Protein AF-A0A8K1DA46-F1 (afdb_monomer_lite)

Sequence (188 aa):
MVPALLLLLTAAGGAAREWVATPETKRRAPFRGRLVFCGHGTLERDGVSLLLSDDGGRLWRRGGVLPAIPFGAPRRPHDFTPDECQPYELPDGSIAVSIRNQAQYRCRCRLVARSWDGGETLPPAAVTVDPALPDPAVAAGALVTHGLVLFSNPAHESLRELRGHPGDIGDTQGTLGTLGTPRGHWGH

Foldseek 3Di:
DDDQDQDFDDDPDDDRDRDPAGFEQQCDPDLHRKTWGKAFDPQQWTWIWIWIDSPNPPDIDTAAIDTWPPGRHHDAQQTAGWHAWHWEAAPVRKIKIWTFRQNQNVHQFTKIFIDPHNRRYGDPVRIDTDPQGGHLRDHKDWYDDPRFIQIDAASDSNDRHHDDDPPPPPPSRDRPDPPDDPPDDPDD

Radius of gyration: 17.11 Å; chains: 1; bounding box: 39×45×45 Å

InterPro domains:
  IPR011040 Sialidase [PF13088] (32-158)
  IPR026856 Sialidase family [PTHR10628] (32-161)
  IPR036278 Sialidase superfamily [SSF50939] (31-160)

Organism: NCBI:txid364589

pLDDT: mean 78.39, std 26.04, range [25.53, 98.5]

Secondary structure (DSSP, 8-state):
-----------SSS-------PPEE--SSSSTT-EEEEEE--TTS-EEEEEEESSSSSS-EEEEEEE-BSTTS---TTSB-EEEEEEEE-TTSPEEEEEEETT-SSSSEEEEEEESSSSS---GGGEEEEEEEE-SS---EEEEETTEEEEES-SSSSSSS----TT---------------------

Structure (mmCIF, N/CA/C/O backbone):
data_AF-A0A8K1DA46-F1
#
_entry.id   AF-A0A8K1DA46-F1
#
loop_
_atom_site.group_PDB
_atom_site.id
_atom_site.type_symbol
_atom_site.label_atom_id
_atom_site.label_alt_id
_atom_site.label_comp_id
_atom_site.label_asym_id
_atom_site.label_entity_id
_atom_site.label_seq_id
_atom_site.pdbx_PDB_ins_code
_atom_site.Cartn_x
_atom_site.Cartn_y
_atom_site.Cartn_z
_atom_site.occupancy
_atom_site.B_iso_or_equiv
_atom_site.auth_seq_id
_atom_site.auth_comp_id
_atom_site.auth_asym_id
_atom_site.auth_atom_id
_atom_site.pdbx_PDB_model_num
ATOM 1 N N . MET A 1 1 ? -14.271 17.007 15.417 1.00 27.81 1 MET A N 1
ATOM 2 C CA . MET A 1 1 ? -12.899 17.482 15.146 1.00 27.81 1 MET A CA 1
ATOM 3 C C . MET A 1 1 ? -11.943 16.402 15.616 1.00 27.81 1 MET A C 1
ATOM 5 O O . MET A 1 1 ? -11.894 16.149 16.809 1.00 27.81 1 MET A O 1
ATOM 9 N N . VAL A 1 2 ? -11.298 15.682 14.697 1.00 25.53 2 VAL A N 1
ATOM 10 C CA . VAL A 1 2 ? -10.264 14.693 15.045 1.00 25.53 2 VAL A CA 1
ATOM 11 C C . VAL A 1 2 ? -8.927 15.426 14.940 1.00 25.53 2 VAL A C 1
ATOM 13 O O . VAL A 1 2 ? -8.676 15.995 13.877 1.00 25.53 2 VAL A O 1
ATOM 16 N N . PRO A 1 3 ? -8.102 15.495 15.997 1.00 29.20 3 PRO A N 1
ATOM 17 C CA . PRO A 1 3 ? -6.798 16.123 15.886 1.00 29.20 3 PRO A CA 1
ATOM 18 C C . PRO A 1 3 ? -5.908 15.214 15.032 1.00 29.20 3 PRO A C 1
ATOM 20 O O . PRO A 1 3 ? -5.777 14.022 15.312 1.00 29.20 3 PRO A O 1
ATOM 23 N N . ALA A 1 4 ? -5.332 15.763 13.964 1.00 28.92 4 ALA A N 1
ATOM 24 C CA . ALA A 1 4 ? -4.268 15.103 13.225 1.00 28.92 4 ALA A CA 1
ATOM 25 C C . ALA A 1 4 ? -3.056 14.992 14.161 1.00 28.92 4 ALA A C 1
ATOM 27 O O . ALA A 1 4 ? -2.447 15.998 14.522 1.00 28.92 4 ALA A O 1
ATOM 28 N N . LEU A 1 5 ? -2.752 13.779 14.619 1.00 32.50 5 LEU A N 1
ATOM 29 C CA . LEU A 1 5 ? -1.549 13.511 15.397 1.00 32.50 5 LEU A CA 1
ATOM 30 C C . LEU A 1 5 ? -0.365 13.446 14.423 1.00 32.50 5 LEU A C 1
ATOM 32 O O . LEU A 1 5 ? -0.244 12.500 13.646 1.00 32.50 5 LEU A O 1
ATOM 36 N N . LEU A 1 6 ? 0.479 14.478 14.448 1.00 31.31 6 LEU A N 1
ATOM 37 C CA . LEU A 1 6 ? 1.750 14.531 13.728 1.00 31.31 6 LEU A CA 1
ATOM 38 C C . LEU A 1 6 ? 2.726 13.536 14.374 1.00 31.31 6 LEU A C 1
ATOM 40 O O . LEU A 1 6 ? 3.154 13.737 15.510 1.00 31.31 6 LEU A O 1
ATOM 44 N N . LEU A 1 7 ? 3.065 12.452 13.672 1.00 39.72 7 LEU A N 1
ATOM 45 C CA . LEU A 1 7 ? 4.058 11.485 14.140 1.00 39.72 7 LEU A CA 1
ATOM 46 C C . LEU A 1 7 ? 5.453 11.915 13.650 1.00 39.72 7 LEU A C 1
ATOM 48 O O . LEU A 1 7 ? 5.803 11.729 12.488 1.00 39.72 7 LEU A O 1
ATOM 52 N N . LEU A 1 8 ? 6.260 12.500 14.537 1.00 31.39 8 LEU A N 1
ATOM 53 C CA . LEU A 1 8 ? 7.678 12.777 14.286 1.00 31.39 8 LEU A CA 1
ATOM 54 C C . LEU A 1 8 ? 8.493 11.489 14.479 1.00 31.39 8 LEU A C 1
ATOM 56 O O . LEU A 1 8 ? 8.842 11.128 15.601 1.00 31.39 8 LEU A O 1
ATOM 60 N N . LEU A 1 9 ? 8.821 10.799 13.386 1.00 37.12 9 LEU A N 1
ATOM 61 C CA . LEU A 1 9 ? 9.873 9.779 13.379 1.00 37.12 9 LEU A CA 1
ATOM 62 C C . LEU A 1 9 ? 11.230 10.481 13.240 1.00 37.12 9 LEU A C 1
ATOM 64 O O . LEU A 1 9 ? 11.630 10.887 12.149 1.00 37.12 9 LEU A O 1
ATOM 68 N N . THR A 1 10 ? 11.949 10.644 14.349 1.00 30.98 10 THR A N 1
ATOM 69 C CA . THR A 1 10 ? 13.352 11.065 14.330 1.00 30.98 10 THR A CA 1
ATOM 70 C C . THR A 1 10 ? 14.224 9.891 13.885 1.00 30.98 10 THR A C 1
ATOM 72 O O . THR A 1 10 ? 14.530 8.986 14.658 1.00 30.98 10 THR A O 1
ATOM 75 N N . ALA A 1 11 ? 14.665 9.905 12.625 1.00 31.56 11 ALA A N 1
ATOM 76 C CA . ALA A 1 11 ? 15.861 9.161 12.249 1.00 31.56 11 ALA A CA 1
ATOM 77 C C . ALA A 1 11 ? 17.047 9.774 13.012 1.00 31.56 11 ALA A C 1
ATOM 79 O O . ALA A 1 11 ? 17.233 10.993 13.015 1.00 31.56 11 ALA A O 1
ATOM 80 N N . ALA A 1 12 ? 17.811 8.942 13.717 1.00 34.03 12 ALA A N 1
ATOM 81 C CA . ALA A 1 12 ? 18.990 9.379 14.448 1.00 34.03 12 ALA A CA 1
ATOM 82 C C . ALA A 1 12 ? 20.008 9.996 13.471 1.00 34.03 12 ALA A C 1
ATOM 84 O O . ALA A 1 12 ? 20.660 9.280 12.719 1.00 34.03 12 ALA A O 1
ATOM 85 N N . GLY A 1 13 ? 20.125 11.326 13.495 1.00 34.97 13 GLY A N 1
ATOM 86 C CA . GLY A 1 13 ? 21.150 12.076 12.770 1.00 34.97 13 GLY A CA 1
ATOM 87 C C . GLY A 1 13 ? 20.601 13.125 11.804 1.00 34.97 13 GLY A C 1
ATOM 88 O O . GLY A 1 13 ? 20.491 12.868 10.614 1.00 34.97 13 GLY A O 1
ATOM 89 N N . GLY A 1 14 ? 20.368 14.337 12.318 1.00 35.22 14 GLY A N 1
ATOM 90 C CA . GLY A 1 14 ? 20.419 15.577 11.534 1.00 35.22 14 GLY A CA 1
ATOM 91 C C . GLY A 1 14 ? 19.169 15.944 10.724 1.00 35.22 14 GLY A C 1
ATOM 92 O O . GLY A 1 14 ? 18.838 15.303 9.738 1.00 35.22 14 GLY A O 1
ATOM 93 N N . ALA A 1 15 ? 18.563 17.073 11.108 1.00 31.64 15 ALA A N 1
ATOM 94 C CA . ALA A 1 15 ? 17.423 17.756 10.488 1.00 31.64 15 ALA A CA 1
ATOM 95 C C . ALA A 1 15 ? 16.089 16.987 10.524 1.00 31.64 15 ALA A C 1
ATOM 97 O O . ALA A 1 15 ? 15.813 16.107 9.712 1.00 31.64 15 ALA A O 1
ATOM 98 N N . ALA A 1 16 ? 15.209 17.404 11.442 1.00 32.91 16 ALA A N 1
ATOM 99 C CA . ALA A 1 16 ? 13.792 17.077 11.382 1.00 32.91 16 ALA A CA 1
ATOM 100 C C . ALA A 1 16 ? 13.224 17.591 10.049 1.00 32.91 16 ALA A C 1
ATOM 102 O O . ALA A 1 16 ? 13.030 18.789 9.859 1.00 32.91 16 ALA A O 1
ATOM 103 N N . ARG A 1 17 ? 13.004 16.677 9.106 1.00 37.09 17 ARG A N 1
ATOM 104 C CA . ARG A 1 17 ? 12.112 16.905 7.974 1.00 37.09 17 ARG A CA 1
ATOM 105 C C . ARG A 1 17 ? 10.731 16.457 8.424 1.00 37.09 17 ARG A C 1
ATOM 107 O O . ARG A 1 17 ? 10.556 15.319 8.849 1.00 37.09 17 ARG A O 1
ATOM 114 N N . GLU A 1 18 ? 9.787 17.383 8.409 1.00 28.22 18 GLU A N 1
ATOM 115 C CA . GLU A 1 18 ? 8.382 17.123 8.688 1.00 28.22 18 GLU A CA 1
ATOM 116 C C . GLU A 1 18 ? 7.843 16.194 7.590 1.00 28.22 18 GLU A C 1
ATOM 118 O O . GLU A 1 18 ? 7.671 16.598 6.442 1.00 28.22 18 GLU A O 1
ATOM 123 N N . TRP A 1 19 ? 7.659 14.913 7.913 1.00 34.56 19 TRP A N 1
ATOM 124 C CA . TRP A 1 19 ? 7.029 13.954 7.011 1.00 34.56 19 TRP A CA 1
ATOM 125 C C . TRP A 1 19 ? 5.534 13.923 7.323 1.00 34.56 19 TRP A C 1
ATOM 127 O O . TRP A 1 19 ? 5.114 13.389 8.349 1.00 34.56 19 TRP A O 1
ATOM 137 N N . VAL A 1 20 ? 4.717 14.507 6.444 1.00 40.50 20 VAL A N 1
ATOM 138 C CA . VAL A 1 20 ? 3.255 14.411 6.533 1.00 40.50 20 VAL A CA 1
ATOM 139 C C . VAL A 1 20 ? 2.833 13.045 5.992 1.00 40.50 20 VAL A C 1
ATOM 141 O O . VAL A 1 20 ? 2.490 12.892 4.825 1.00 40.50 20 VAL A O 1
ATOM 144 N N . ALA A 1 21 ? 2.884 12.031 6.847 1.00 55.31 21 ALA A N 1
ATOM 145 C CA . ALA A 1 21 ? 2.194 10.769 6.627 1.00 55.31 21 ALA A CA 1
ATOM 146 C C . ALA A 1 21 ? 1.465 10.417 7.925 1.00 55.31 21 ALA A C 1
ATOM 148 O O . ALA A 1 21 ? 2.050 9.936 8.894 1.00 55.31 21 ALA A O 1
ATOM 149 N N . THR A 1 22 ? 0.178 10.749 7.978 1.00 64.12 22 THR A N 1
ATOM 150 C CA . THR A 1 22 ? -0.676 10.400 9.112 1.00 64.12 22 THR A CA 1
ATOM 151 C C . THR A 1 22 ? -1.037 8.919 9.028 1.00 64.12 22 THR A C 1
ATOM 153 O O . THR A 1 22 ? -1.479 8.487 7.964 1.00 64.12 22 THR A O 1
ATOM 156 N N . PRO A 1 23 ? -0.892 8.134 10.108 1.00 79.25 23 PRO A N 1
ATOM 157 C CA . PRO A 1 23 ? -1.359 6.755 10.105 1.00 79.25 23 PRO A CA 1
ATOM 158 C C . PRO A 1 23 ? -2.876 6.689 9.871 1.00 79.25 23 PRO A C 1
ATOM 160 O O . PRO A 1 23 ? -3.638 7.487 10.425 1.00 79.25 23 PRO A O 1
ATOM 163 N N . GLU A 1 24 ? -3.319 5.701 9.097 1.00 88.81 24 GLU A N 1
ATOM 164 C CA . GLU A 1 24 ? -4.735 5.389 8.915 1.00 88.81 24 GLU A CA 1
ATOM 165 C C . GLU A 1 24 ? -5.280 4.773 10.207 1.00 88.81 24 GLU A C 1
ATOM 167 O O . GLU A 1 24 ? -4.726 3.807 10.734 1.00 88.81 24 GLU A O 1
ATOM 172 N N . THR A 1 25 ? -6.375 5.317 10.736 1.00 95.12 25 THR A N 1
ATOM 173 C CA . THR A 1 25 ? -7.044 4.741 11.911 1.00 95.12 25 THR A CA 1
ATOM 174 C C . THR A 1 25 ? -8.172 3.833 11.453 1.00 95.12 25 THR A C 1
ATOM 176 O O . THR A 1 25 ? -9.190 4.328 10.967 1.00 95.12 25 THR A O 1
ATOM 179 N N . LYS A 1 26 ? -8.051 2.521 11.683 1.00 95.94 26 LYS A N 1
ATOM 180 C CA . LYS A 1 26 ? -9.129 1.573 11.382 1.00 95.94 26 LYS A CA 1
ATOM 181 C C . LYS A 1 26 ? -10.407 1.958 12.112 1.00 95.94 26 LYS A C 1
ATOM 183 O O . LYS A 1 26 ? -10.438 2.079 13.340 1.00 95.94 26 LYS A O 1
ATOM 188 N N . ARG A 1 27 ? -11.500 2.081 11.372 1.00 95.56 27 ARG A N 1
ATOM 189 C CA . ARG A 1 27 ? -12.837 2.386 11.893 1.00 95.56 27 ARG A CA 1
ATOM 190 C C . ARG A 1 27 ? -13.712 1.143 11.960 1.00 95.56 27 ARG A C 1
ATOM 192 O O . ARG A 1 27 ? -14.705 1.162 12.692 1.00 95.56 27 ARG A O 1
ATOM 199 N N . ARG A 1 28 ? -13.355 0.081 11.233 1.00 96.25 28 ARG A N 1
ATOM 200 C CA . ARG A 1 28 ? -14.142 -1.150 11.095 1.00 96.25 28 ARG A CA 1
ATOM 201 C C . ARG A 1 28 ? -13.397 -2.355 11.661 1.00 96.25 28 ARG A C 1
ATOM 203 O O . ARG A 1 28 ? -12.202 -2.300 11.937 1.00 96.25 28 ARG A O 1
ATOM 210 N N . ALA A 1 29 ? -14.140 -3.437 11.882 1.00 96.00 29 ALA A N 1
ATOM 211 C CA . ALA A 1 29 ? -13.554 -4.714 12.257 1.00 96.00 29 ALA A CA 1
ATOM 212 C C . ALA A 1 29 ? -12.742 -5.310 11.084 1.00 96.00 29 ALA A C 1
ATOM 214 O O . ALA A 1 29 ? -13.081 -5.049 9.929 1.00 96.00 29 ALA A O 1
ATOM 215 N N . PRO A 1 30 ? -11.723 -6.137 11.371 1.00 96.19 30 PRO A N 1
ATOM 216 C CA . PRO A 1 30 ? -11.168 -6.396 12.702 1.00 96.19 30 PRO A CA 1
ATOM 217 C C . PRO A 1 30 ? -10.294 -5.223 13.198 1.00 96.19 30 PRO A C 1
ATOM 219 O O . PRO A 1 30 ? -9.855 -4.395 12.407 1.00 96.19 30 PRO A O 1
ATOM 222 N N . PHE A 1 31 ? -10.032 -5.153 14.508 1.00 97.12 31 PHE A N 1
ATOM 223 C CA . PHE A 1 31 ? -9.106 -4.178 15.122 1.00 97.12 31 PHE A CA 1
ATOM 224 C C . PHE A 1 31 ? -9.494 -2.695 14.957 1.00 97.12 31 PHE A C 1
ATOM 226 O O . PHE A 1 31 ? -8.663 -1.841 14.647 1.00 97.12 31 PHE A O 1
ATOM 233 N N . ARG A 1 32 ? -10.769 -2.362 15.194 1.00 97.31 32 ARG A N 1
ATOM 234 C CA . ARG A 1 32 ? -11.226 -0.964 15.258 1.00 97.31 32 ARG A CA 1
ATOM 235 C C . ARG A 1 32 ? -10.391 -0.173 16.276 1.00 97.31 32 ARG A C 1
ATOM 237 O O . ARG A 1 32 ? -10.262 -0.596 17.419 1.00 97.31 32 ARG A O 1
ATOM 244 N N . GLY A 1 33 ? -9.888 0.990 15.870 1.00 97.19 33 GLY A N 1
ATOM 245 C CA . GLY A 1 33 ? -9.009 1.852 16.665 1.00 97.19 33 GLY A CA 1
ATOM 246 C C . GLY A 1 33 ? -7.514 1.657 16.394 1.00 97.19 33 GLY A C 1
ATOM 247 O O . GLY A 1 33 ? -6.730 2.517 16.788 1.00 97.19 33 GLY A O 1
ATOM 248 N N . ARG A 1 34 ? -7.117 0.590 15.687 1.00 98.19 34 ARG A N 1
ATOM 249 C CA . ARG A 1 34 ? -5.727 0.364 15.275 1.00 98.19 34 ARG A CA 1
ATOM 250 C C . ARG A 1 34 ? -5.233 1.480 14.361 1.00 98.19 34 ARG A C 1
ATOM 252 O O . ARG A 1 34 ? -5.903 1.822 13.386 1.00 98.19 34 ARG A O 1
ATOM 259 N N . LEU A 1 35 ? -4.030 1.974 14.631 1.00 98.19 35 LEU A N 1
ATOM 260 C CA . LEU A 1 35 ? -3.265 2.806 13.710 1.00 98.19 35 LEU A CA 1
ATOM 261 C C . LEU A 1 35 ? -2.474 1.916 12.750 1.00 98.19 35 LEU A C 1
ATOM 263 O O . LEU A 1 35 ? -1.814 0.965 13.175 1.00 98.19 35 LEU A O 1
ATOM 267 N N . VAL A 1 36 ? -2.529 2.244 11.464 1.00 97.56 36 VAL A N 1
ATOM 268 C CA . VAL A 1 36 ? -1.826 1.546 10.389 1.00 97.56 36 VAL A CA 1
ATOM 269 C C . VAL A 1 36 ? -1.006 2.564 9.613 1.00 97.56 36 VAL A C 1
ATOM 271 O O . VAL A 1 36 ? -1.536 3.507 9.032 1.00 97.56 36 VAL A O 1
ATOM 274 N N . PHE A 1 37 ? 0.301 2.366 9.592 1.00 96.00 37 PHE A N 1
ATOM 275 C CA . PHE A 1 37 ? 1.241 3.149 8.802 1.00 96.00 37 PHE A CA 1
ATOM 276 C C . PHE A 1 37 ? 1.902 2.241 7.764 1.00 96.00 37 PHE A C 1
ATOM 278 O O . PHE A 1 37 ? 2.066 1.049 8.017 1.00 96.00 37 PHE A O 1
ATOM 285 N N . CYS A 1 38 ? 2.292 2.772 6.606 1.00 93.75 38 CYS A N 1
ATOM 286 C CA . CYS A 1 38 ? 3.054 2.012 5.616 1.00 93.75 38 CYS A CA 1
ATOM 287 C C . CYS A 1 38 ? 4.468 2.574 5.506 1.00 93.75 38 CYS A C 1
ATOM 289 O O . CYS A 1 38 ? 4.660 3.747 5.205 1.00 93.75 38 CYS A O 1
ATOM 291 N N . GLY A 1 39 ? 5.454 1.728 5.790 1.00 90.44 39 GLY A N 1
ATOM 292 C CA . GLY A 1 39 ? 6.862 2.014 5.552 1.00 90.44 39 GLY A CA 1
ATOM 293 C C . GLY A 1 39 ? 7.378 1.220 4.359 1.00 90.44 39 GLY A C 1
ATOM 294 O O . GLY A 1 39 ? 6.786 0.210 3.972 1.00 90.44 39 GLY A O 1
ATOM 295 N N . HIS A 1 40 ? 8.515 1.640 3.820 1.00 89.75 40 HIS A N 1
ATOM 296 C CA . HIS A 1 40 ? 9.220 0.925 2.763 1.00 89.75 40 HIS A CA 1
ATOM 297 C C . HIS A 1 40 ? 10.693 0.691 3.134 1.00 89.75 40 HIS A C 1
ATOM 299 O O . HIS A 1 40 ? 11.203 1.256 4.107 1.00 89.75 40 HIS A O 1
ATOM 305 N N . GLY A 1 41 ? 11.333 -0.246 2.432 1.00 80.00 41 GLY A N 1
ATOM 306 C CA . GLY A 1 41 ? 12.721 -0.648 2.650 1.00 80.00 41 GLY A CA 1
ATOM 307 C C . GLY A 1 41 ? 13.747 0.390 2.185 1.00 80.00 41 GLY A C 1
ATOM 308 O O . GLY A 1 41 ? 13.417 1.443 1.652 1.00 80.00 41 GLY A O 1
ATOM 309 N N . THR A 1 42 ? 15.029 0.083 2.389 1.00 72.38 42 THR A N 1
ATOM 310 C CA . THR A 1 42 ? 16.119 0.837 1.753 1.00 72.38 42 THR A CA 1
ATOM 311 C C . THR A 1 42 ? 16.182 0.513 0.259 1.00 72.38 42 THR A C 1
ATOM 313 O O . THR A 1 42 ? 15.713 -0.545 -0.150 1.00 72.38 42 THR A O 1
ATOM 316 N N . LEU A 1 43 ? 16.864 1.351 -0.530 1.00 60.81 43 LEU A N 1
ATOM 317 C CA . LEU A 1 43 ? 17.041 1.155 -1.982 1.00 60.81 43 LEU A CA 1
ATOM 318 C C . LEU A 1 43 ? 17.583 -0.240 -2.367 1.00 60.81 43 LEU A C 1
ATOM 320 O O . LEU A 1 43 ? 17.319 -0.744 -3.452 1.00 60.81 43 LEU A 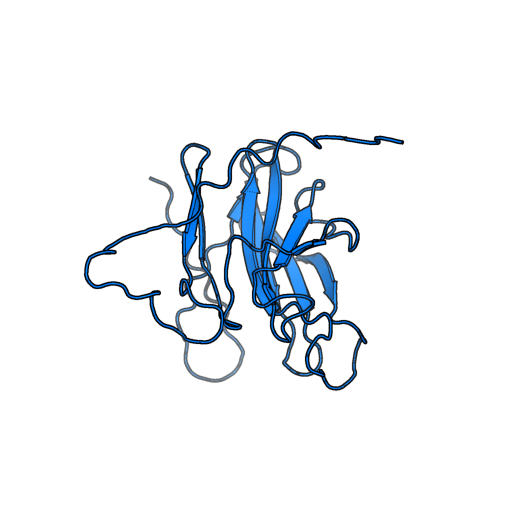O 1
ATOM 324 N N . GLU A 1 44 ? 18.361 -0.880 -1.490 1.00 61.31 44 GLU A N 1
ATOM 325 C CA . GLU A 1 44 ? 18.927 -2.218 -1.728 1.00 61.31 44 GLU A CA 1
ATOM 326 C C . GLU A 1 44 ? 17.951 -3.361 -1.406 1.00 61.31 44 GLU A C 1
ATOM 328 O O . GLU A 1 44 ? 18.114 -4.489 -1.875 1.00 61.31 44 GLU A O 1
ATOM 333 N N . ARG A 1 45 ? 16.953 -3.089 -0.561 1.00 71.94 45 ARG A N 1
ATOM 334 C CA . ARG A 1 45 ? 16.024 -4.071 0.008 1.00 71.94 45 ARG A CA 1
ATOM 335 C C . ARG A 1 45 ? 14.573 -3.644 -0.177 1.00 71.94 45 ARG A C 1
ATOM 337 O O . ARG A 1 45 ? 13.772 -3.954 0.704 1.00 71.94 45 ARG A O 1
ATOM 344 N N . ASP A 1 46 ? 14.279 -2.924 -1.265 1.00 81.75 46 ASP A N 1
ATOM 345 C CA . ASP A 1 46 ? 12.948 -2.429 -1.627 1.00 81.75 46 ASP A CA 1
ATOM 346 C C . ASP A 1 46 ? 11.836 -3.402 -1.221 1.00 81.75 46 ASP A C 1
ATOM 348 O O . ASP A 1 46 ? 11.987 -4.630 -1.171 1.00 81.75 46 ASP A O 1
ATOM 352 N N . GLY A 1 47 ? 10.684 -2.840 -0.922 1.00 91.94 47 GLY A N 1
ATOM 353 C CA . GLY A 1 47 ? 9.596 -3.573 -0.319 1.00 91.94 47 GLY A CA 1
ATOM 354 C C . GLY A 1 47 ? 8.772 -2.657 0.549 1.00 91.94 47 GLY A C 1
ATOM 355 O O . GLY A 1 47 ? 9.245 -1.612 0.988 1.00 91.94 47 GLY A O 1
ATOM 356 N N . VAL A 1 48 ? 7.559 -3.087 0.859 1.00 95.06 48 VAL A N 1
ATOM 357 C CA . VAL A 1 48 ? 6.673 -2.371 1.774 1.00 95.06 48 VAL A CA 1
ATOM 358 C C . VAL A 1 48 ? 6.385 -3.212 3.002 1.00 95.06 48 VAL A C 1
ATOM 360 O O . VAL A 1 48 ? 6.335 -4.442 2.944 1.00 95.06 48 VAL A O 1
ATOM 363 N N . SER A 1 49 ? 6.186 -2.547 4.131 1.00 95.00 49 SER A N 1
ATOM 364 C CA . SER A 1 49 ? 5.733 -3.169 5.367 1.00 95.00 49 SER A CA 1
ATOM 365 C C . SER A 1 49 ? 4.743 -2.268 6.080 1.00 95.00 49 SER A C 1
ATOM 367 O O . SER A 1 49 ? 4.993 -1.073 6.236 1.00 95.00 49 SER A O 1
ATOM 369 N N . LEU A 1 50 ? 3.658 -2.851 6.572 1.00 97.06 50 LEU A N 1
ATOM 370 C CA . LEU A 1 50 ? 2.761 -2.155 7.478 1.00 97.06 50 LEU A CA 1
ATOM 371 C C . LEU A 1 50 ? 3.373 -2.107 8.879 1.00 97.06 50 LEU A C 1
ATOM 373 O O . LEU A 1 50 ? 3.967 -3.078 9.354 1.00 97.06 50 LEU A O 1
ATOM 377 N N . LEU A 1 51 ? 3.212 -0.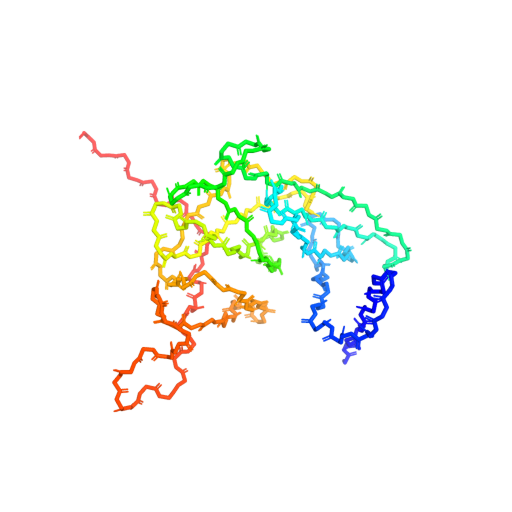971 9.545 1.00 97.31 51 LEU A N 1
ATOM 378 C CA . LEU A 1 51 ? 3.458 -0.792 10.967 1.00 97.31 51 LEU A CA 1
ATOM 379 C C . LEU A 1 51 ? 2.106 -0.600 11.644 1.00 97.31 51 LEU A C 1
ATOM 381 O O . LEU A 1 51 ? 1.300 0.226 11.219 1.00 97.31 51 LEU A O 1
ATOM 385 N N . LEU A 1 52 ? 1.861 -1.386 12.683 1.00 98.19 52 LEU A N 1
ATOM 386 C CA . LEU A 1 52 ? 0.582 -1.459 13.371 1.00 98.19 52 LEU A CA 1
ATOM 387 C C . LEU A 1 52 ? 0.762 -1.014 14.818 1.00 98.19 52 LEU A C 1
ATOM 389 O O . LEU A 1 52 ? 1.736 -1.402 15.468 1.00 98.19 52 LEU A O 1
ATOM 393 N N . SER A 1 53 ? -0.200 -0.253 15.325 1.00 98.06 53 SER A N 1
ATOM 394 C CA . SER A 1 53 ? -0.292 0.092 16.740 1.00 98.06 53 SER A CA 1
ATOM 395 C C . SER A 1 53 ? -1.733 -0.034 17.223 1.00 98.06 53 SER A C 1
ATOM 397 O O . SER A 1 53 ? -2.650 0.530 16.631 1.00 98.06 53 SER A O 1
ATOM 399 N N . ASP A 1 54 ? -1.919 -0.774 18.313 1.00 97.94 54 ASP A N 1
ATOM 400 C CA . ASP A 1 54 ? -3.218 -1.019 18.952 1.00 97.94 54 ASP A CA 1
ATOM 401 C C . ASP A 1 54 ? -3.421 -0.175 20.225 1.00 97.94 54 ASP A C 1
ATOM 403 O O . ASP A 1 54 ? -4.463 -0.255 20.869 1.00 97.94 54 ASP A O 1
ATOM 407 N N . ASP A 1 55 ? -2.434 0.646 20.597 1.00 96.00 55 ASP A N 1
ATOM 408 C CA . ASP A 1 55 ? -2.387 1.401 21.855 1.00 96.00 55 ASP A CA 1
ATOM 409 C C . ASP A 1 55 ? -2.258 2.920 21.644 1.00 96.00 55 ASP A C 1
ATOM 411 O O . ASP A 1 55 ? -1.730 3.648 22.489 1.00 96.00 55 ASP A O 1
ATOM 415 N N . GLY A 1 56 ? -2.760 3.405 20.505 1.00 93.25 56 GLY A N 1
ATOM 416 C CA . GLY A 1 56 ? -2.762 4.828 20.164 1.00 93.25 56 GLY A CA 1
ATOM 417 C C . GLY A 1 56 ? -1.392 5.369 19.751 1.00 93.25 56 GLY A C 1
ATOM 418 O O . GLY A 1 56 ? -1.142 6.561 19.899 1.00 93.25 56 GLY A O 1
ATOM 419 N N . GLY A 1 57 ? -0.504 4.512 19.239 1.00 94.94 57 GLY A N 1
ATOM 420 C CA . GLY A 1 57 ? 0.807 4.899 18.718 1.00 94.94 57 GLY A CA 1
ATOM 421 C C . GLY A 1 57 ? 1.939 4.839 19.742 1.00 94.94 57 GLY A C 1
ATOM 422 O O . GLY A 1 57 ? 3.021 5.350 19.452 1.00 94.94 57 GLY A O 1
ATOM 423 N N . ARG A 1 58 ? 1.721 4.238 20.922 1.00 94.75 58 ARG A N 1
ATOM 424 C CA . ARG A 1 58 ? 2.759 4.107 21.960 1.00 94.75 58 ARG A CA 1
ATOM 425 C C . ARG A 1 58 ? 3.738 2.990 21.622 1.00 94.75 58 ARG A C 1
ATOM 427 O O . ARG A 1 58 ? 4.943 3.172 21.778 1.00 94.75 58 ARG A O 1
ATOM 434 N N . LEU A 1 59 ? 3.229 1.857 21.149 1.00 95.06 59 LEU A N 1
ATOM 435 C CA . LEU A 1 59 ? 4.017 0.736 20.656 1.00 95.06 59 LEU A CA 1
ATOM 436 C C . LEU A 1 59 ? 3.648 0.444 19.207 1.00 95.06 59 LEU A C 1
ATOM 438 O O . LEU A 1 59 ? 2.476 0.429 18.828 1.00 95.06 59 LEU A O 1
ATOM 442 N N . TRP A 1 60 ? 4.676 0.174 18.409 1.00 96.56 60 TRP A N 1
ATOM 443 C CA . TRP A 1 60 ? 4.548 -0.182 17.004 1.00 96.56 60 TRP A CA 1
ATOM 444 C C . TRP A 1 60 ? 5.162 -1.551 16.768 1.00 96.56 60 TRP A C 1
ATOM 446 O O . TRP A 1 60 ? 6.234 -1.867 17.284 1.00 96.56 60 TRP A O 1
ATOM 456 N N . ARG A 1 61 ? 4.499 -2.355 15.943 1.00 96.31 61 ARG A N 1
ATOM 457 C CA . ARG A 1 61 ? 5.018 -3.642 15.476 1.00 96.31 61 ARG A CA 1
ATOM 458 C C . ARG A 1 61 ? 4.848 -3.769 13.975 1.00 96.31 61 ARG A C 1
ATOM 460 O O . ARG A 1 61 ? 3.968 -3.153 13.379 1.00 96.31 61 ARG A O 1
ATOM 467 N N . ARG A 1 62 ? 5.690 -4.596 13.365 1.00 95.81 62 ARG A N 1
ATOM 468 C CA . ARG A 1 62 ? 5.579 -4.920 11.944 1.00 95.81 62 ARG A CA 1
ATOM 469 C C . ARG A 1 62 ? 4.369 -5.833 11.716 1.00 95.81 62 ARG A C 1
ATOM 471 O O . ARG A 1 62 ? 4.191 -6.798 12.455 1.00 95.81 62 ARG A O 1
ATOM 478 N N . GLY A 1 63 ? 3.560 -5.495 10.719 1.00 97.31 63 GLY A N 1
ATOM 479 C CA . GLY A 1 63 ? 2.478 -6.316 10.180 1.00 97.31 63 GLY A CA 1
ATOM 480 C C . GLY A 1 63 ? 2.867 -6.902 8.825 1.00 97.31 63 GLY A C 1
ATOM 481 O O . GLY A 1 63 ? 3.998 -7.356 8.639 1.00 97.31 63 GLY A O 1
ATOM 482 N N . GLY A 1 64 ? 1.941 -6.851 7.869 1.00 97.12 64 GLY A N 1
ATOM 483 C CA . GLY A 1 64 ? 2.115 -7.417 6.537 1.00 97.12 64 GLY A CA 1
ATOM 484 C C . GLY A 1 64 ? 3.297 -6.817 5.780 1.00 97.12 64 GLY A C 1
ATOM 485 O O . GLY A 1 64 ? 3.583 -5.625 5.893 1.00 97.12 64 GLY A O 1
ATOM 486 N N . VAL A 1 65 ? 3.982 -7.652 4.996 1.00 95.25 65 VAL A N 1
ATOM 487 C CA . VAL A 1 65 ? 5.190 -7.289 4.243 1.00 95.25 65 VAL A CA 1
ATOM 488 C C . VAL A 1 65 ? 5.065 -7.770 2.804 1.00 95.25 65 VAL A C 1
ATOM 490 O O . VAL A 1 65 ? 4.660 -8.906 2.568 1.00 95.25 65 VAL A O 1
ATOM 493 N N . LEU A 1 66 ? 5.479 -6.933 1.855 1.00 95.19 66 LEU A N 1
ATOM 494 C CA . LEU A 1 66 ? 5.699 -7.313 0.462 1.00 95.19 66 LEU A CA 1
ATOM 495 C C . LEU A 1 66 ? 7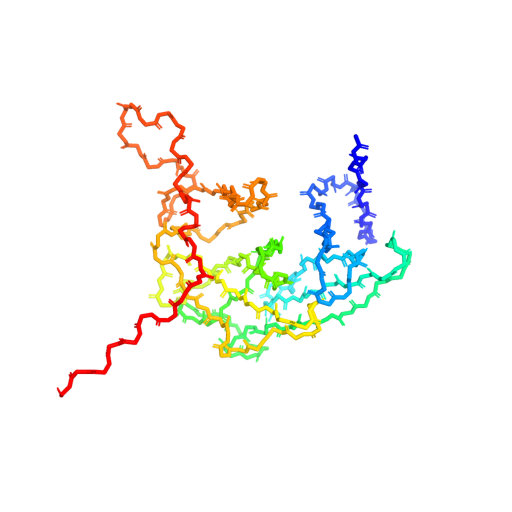.151 -6.998 0.090 1.00 95.19 66 LEU A C 1
ATOM 497 O O . LEU A 1 66 ? 7.486 -5.825 -0.079 1.00 95.19 66 LEU A O 1
ATOM 501 N N . PRO A 1 67 ? 8.027 -8.009 -0.015 1.00 93.25 67 PRO A N 1
ATOM 502 C CA . PRO A 1 67 ? 9.399 -7.795 -0.454 1.00 93.25 67 PRO A CA 1
ATOM 503 C C . PRO A 1 67 ? 9.464 -7.519 -1.961 1.00 93.25 67 PRO A C 1
ATOM 505 O O . PRO A 1 67 ? 8.638 -8.025 -2.725 1.00 93.25 67 PRO A O 1
ATOM 508 N N . ALA A 1 68 ? 10.490 -6.793 -2.409 1.00 93.00 68 ALA A N 1
ATOM 509 C CA . ALA A 1 68 ? 10.849 -6.780 -3.821 1.00 93.00 68 ALA A CA 1
ATOM 510 C C . ALA A 1 68 ? 11.321 -8.166 -4.294 1.00 93.00 68 ALA A C 1
ATOM 512 O O . ALA A 1 68 ? 11.926 -8.936 -3.540 1.00 93.00 68 ALA A O 1
ATOM 513 N N . ILE A 1 69 ? 11.059 -8.477 -5.564 1.00 92.94 69 ILE A N 1
ATOM 514 C CA . ILE A 1 69 ? 11.409 -9.745 -6.211 1.00 92.94 69 ILE A CA 1
ATOM 515 C C . ILE A 1 69 ? 12.232 -9.438 -7.468 1.00 92.94 69 ILE A C 1
ATOM 517 O O . ILE A 1 69 ? 11.763 -8.658 -8.299 1.00 92.94 69 ILE A O 1
ATOM 521 N N . PRO A 1 70 ? 13.436 -10.028 -7.621 1.00 92.00 70 PRO A N 1
ATOM 522 C CA . PRO A 1 70 ? 14.093 -11.000 -6.718 1.00 92.00 70 PRO A CA 1
ATOM 523 C C . PRO A 1 70 ? 14.449 -10.395 -5.350 1.00 92.00 70 PRO A C 1
ATOM 525 O O . PRO A 1 70 ? 14.672 -9.207 -5.289 1.00 92.00 70 PRO A O 1
ATOM 528 N N . PHE A 1 71 ? 14.521 -11.126 -4.238 1.00 87.25 71 PHE A N 1
ATOM 529 C CA . PHE A 1 71 ? 14.867 -10.508 -2.940 1.00 87.25 71 PHE A CA 1
ATOM 530 C C . PHE A 1 71 ? 16.387 -10.308 -2.784 1.00 87.25 71 PHE A C 1
ATOM 532 O O . PHE A 1 71 ? 17.158 -11.193 -3.143 1.00 87.25 71 PHE A O 1
ATOM 539 N N . GLY A 1 72 ? 16.829 -9.164 -2.241 1.00 82.25 72 GLY A N 1
ATOM 540 C CA . GLY A 1 72 ? 18.237 -8.926 -1.867 1.00 82.25 72 GLY A CA 1
ATOM 541 C C . GLY A 1 72 ? 19.240 -8.778 -3.023 1.00 82.25 72 GLY A C 1
ATOM 542 O O . GLY A 1 72 ? 20.443 -8.863 -2.794 1.00 82.25 72 GLY A O 1
ATOM 543 N N . ALA A 1 73 ? 18.765 -8.573 -4.252 1.00 85.25 73 ALA A N 1
ATOM 544 C CA . ALA A 1 73 ? 19.590 -8.346 -5.442 1.00 85.25 73 ALA A CA 1
ATOM 545 C C . ALA A 1 73 ? 19.435 -6.905 -5.988 1.00 85.25 73 ALA A C 1
ATOM 547 O O . ALA A 1 73 ? 18.517 -6.190 -5.587 1.00 85.25 73 ALA A O 1
ATOM 548 N N . PRO A 1 74 ? 20.283 -6.442 -6.919 1.00 86.69 74 PRO A N 1
ATOM 549 C CA . PRO A 1 74 ? 20.027 -5.195 -7.640 1.00 86.69 74 PRO A CA 1
ATOM 550 C C . PRO A 1 74 ? 18.720 -5.257 -8.447 1.00 86.69 74 PRO A C 1
ATOM 552 O O . PRO A 1 74 ? 18.433 -6.283 -9.068 1.00 86.69 74 PRO A O 1
ATOM 555 N N . ARG A 1 75 ? 17.949 -4.160 -8.457 1.00 88.31 75 ARG A N 1
ATOM 556 C CA . ARG A 1 75 ? 16.694 -4.050 -9.220 1.00 88.31 75 ARG A CA 1
ATOM 557 C C . ARG A 1 75 ? 16.968 -3.869 -10.710 1.00 88.31 75 ARG A C 1
ATOM 559 O O . ARG A 1 75 ? 17.851 -3.100 -11.092 1.00 88.31 75 ARG A O 1
ATOM 566 N N . ARG A 1 76 ? 16.168 -4.519 -11.550 1.00 92.75 76 ARG A N 1
ATOM 567 C CA . ARG A 1 76 ? 16.123 -4.310 -13.002 1.00 92.75 76 ARG A CA 1
ATOM 568 C C . ARG A 1 76 ? 14.777 -3.720 -13.420 1.00 92.75 76 ARG A C 1
ATOM 570 O O . ARG A 1 76 ? 13.792 -3.884 -12.699 1.00 92.75 76 ARG A O 1
ATOM 577 N N . PRO A 1 77 ? 14.703 -3.056 -14.587 1.00 94.94 77 PRO A N 1
ATOM 578 C CA . PRO A 1 77 ? 13.421 -2.683 -15.166 1.00 94.94 77 PRO A CA 1
ATOM 579 C C . PRO A 1 77 ? 12.481 -3.890 -15.221 1.00 94.94 77 PRO A C 1
ATOM 581 O O . PRO A 1 77 ? 12.887 -4.978 -15.626 1.00 94.94 77 PRO A O 1
ATOM 584 N N . HIS A 1 78 ? 11.233 -3.671 -14.823 1.00 95.75 78 HIS A N 1
ATOM 585 C CA . HIS A 1 78 ? 10.150 -4.652 -14.755 1.00 95.75 78 HIS A CA 1
ATOM 586 C C . HIS A 1 78 ? 10.262 -5.723 -13.662 1.00 95.75 78 HIS A C 1
ATOM 588 O O . HIS A 1 78 ? 9.411 -6.613 -13.616 1.00 95.75 78 HIS A O 1
ATOM 594 N N . ASP A 1 79 ? 11.224 -5.616 -12.742 1.00 95.69 79 ASP A N 1
ATOM 595 C CA . ASP A 1 79 ? 11.191 -6.386 -11.497 1.00 95.69 79 ASP A CA 1
ATOM 596 C C . ASP A 1 79 ? 10.020 -5.938 -10.611 1.00 95.69 79 ASP A C 1
ATOM 598 O O . ASP A 1 79 ? 9.603 -4.776 -10.622 1.00 95.69 79 ASP A O 1
ATOM 602 N N . PHE A 1 80 ? 9.498 -6.844 -9.783 1.00 96.00 80 PHE A N 1
ATOM 603 C CA . PHE A 1 80 ? 8.487 -6.471 -8.798 1.00 96.00 80 PHE A CA 1
ATOM 604 C C . PHE A 1 80 ? 9.159 -5.688 -7.672 1.00 96.00 80 PHE A C 1
ATOM 606 O O . PHE A 1 80 ? 9.798 -6.266 -6.795 1.00 96.00 80 PHE A O 1
ATOM 613 N N . THR A 1 81 ? 9.033 -4.364 -7.723 1.00 95.12 81 THR A N 1
ATOM 614 C CA . THR A 1 81 ? 9.709 -3.445 -6.802 1.00 95.12 81 THR A CA 1
ATOM 615 C C . THR A 1 81 ? 8.678 -2.503 -6.174 1.00 95.12 81 THR A C 1
ATOM 617 O O . THR A 1 81 ? 8.494 -1.387 -6.661 1.00 95.12 81 THR A O 1
ATOM 620 N N . PRO A 1 82 ? 7.923 -2.963 -5.161 1.00 96.12 82 PRO A N 1
ATOM 621 C CA . PRO A 1 82 ? 7.014 -2.103 -4.420 1.00 96.12 82 PRO A CA 1
ATOM 622 C C . PRO A 1 82 ? 7.809 -1.164 -3.506 1.00 96.12 82 PRO A C 1
ATOM 624 O O . PRO A 1 82 ? 8.709 -1.604 -2.793 1.00 96.12 82 PRO A O 1
ATOM 627 N N . ASP A 1 83 ? 7.462 0.116 -3.524 1.00 94.94 83 ASP A N 1
ATOM 628 C CA . ASP A 1 83 ? 8.167 1.178 -2.795 1.00 94.94 83 ASP A CA 1
ATOM 629 C C . ASP A 1 83 ? 7.138 2.097 -2.092 1.00 94.94 83 ASP A C 1
ATOM 631 O O . ASP A 1 83 ? 6.079 1.612 -1.697 1.00 94.94 83 ASP A O 1
ATOM 635 N N . GLU A 1 84 ? 7.416 3.395 -1.923 1.00 94.69 84 GLU A N 1
ATOM 636 C CA . GLU A 1 84 ? 6.545 4.424 -1.317 1.00 94.69 84 GLU A CA 1
ATOM 637 C C . GLU A 1 84 ? 5.036 4.108 -1.375 1.00 94.69 84 GLU A C 1
ATOM 639 O O . GLU A 1 84 ? 4.433 3.966 -2.449 1.00 94.69 84 GLU A O 1
ATOM 644 N N . CYS A 1 85 ? 4.408 4.015 -0.201 1.00 95.38 85 CYS A N 1
ATOM 645 C CA . CYS A 1 85 ? 3.083 3.430 -0.048 1.00 95.38 85 CYS A CA 1
ATOM 646 C C . CYS A 1 85 ? 2.176 4.206 0.912 1.00 95.38 85 CYS A C 1
ATOM 648 O O . CYS A 1 85 ? 2.643 4.858 1.843 1.00 95.38 85 CYS A O 1
ATOM 650 N N . GLN A 1 86 ? 0.861 4.102 0.700 1.00 96.25 86 GLN A N 1
ATOM 651 C CA . GLN A 1 86 ? -0.166 4.750 1.516 1.00 96.25 86 GLN A CA 1
ATOM 652 C C . GLN A 1 86 ? -1.327 3.774 1.787 1.00 96.25 86 GLN A C 1
ATOM 654 O O . GLN A 1 86 ? -1.971 3.332 0.825 1.00 96.25 86 GLN A O 1
ATOM 659 N N . PRO A 1 87 ? -1.605 3.406 3.053 1.00 97.00 87 PRO A N 1
ATOM 660 C CA . PRO A 1 87 ? -2.742 2.567 3.406 1.00 97.00 87 PRO A CA 1
ATOM 661 C C . PRO A 1 87 ? -4.031 3.394 3.534 1.00 97.00 87 PRO A C 1
ATOM 663 O O . PRO A 1 87 ? -3.994 4.551 3.939 1.00 97.00 87 PRO A O 1
ATOM 666 N N . TYR A 1 88 ? -5.179 2.788 3.234 1.00 95.88 88 TYR A N 1
ATOM 667 C CA . TYR A 1 88 ? -6.505 3.367 3.464 1.00 95.88 88 TYR A CA 1
ATOM 668 C C . TYR A 1 88 ? -7.550 2.266 3.713 1.00 95.88 88 TYR A C 1
ATOM 670 O O . TYR A 1 88 ? -7.445 1.157 3.182 1.00 95.88 88 TYR A O 1
ATOM 678 N N . GLU A 1 89 ? -8.560 2.544 4.544 1.00 95.38 89 GLU A N 1
ATOM 679 C CA . GLU A 1 89 ? -9.598 1.565 4.897 1.00 95.38 89 GLU A CA 1
ATOM 680 C C . GLU A 1 89 ? -10.800 1.620 3.942 1.00 95.38 89 GLU A C 1
ATOM 682 O O . GLU A 1 89 ? -11.454 2.650 3.785 1.00 95.38 89 GLU A O 1
ATOM 687 N N . LEU A 1 90 ? -11.142 0.481 3.341 1.00 93.50 90 LEU A N 1
ATOM 688 C CA . LEU A 1 90 ? -12.309 0.340 2.473 1.00 93.50 90 LEU A CA 1
ATOM 689 C C . LEU A 1 90 ? -13.612 0.131 3.275 1.00 93.50 90 LEU A C 1
ATOM 691 O O . LEU A 1 90 ? -13.582 -0.265 4.444 1.00 93.50 90 LEU A O 1
ATOM 695 N N . PRO A 1 91 ? -14.797 0.350 2.664 1.00 92.00 91 PRO A N 1
ATOM 696 C CA . PRO A 1 91 ? -16.086 0.199 3.350 1.00 92.00 91 PRO A CA 1
ATOM 697 C C . PRO A 1 91 ? -16.356 -1.190 3.948 1.00 92.00 91 PRO A C 1
ATOM 699 O O . PRO A 1 91 ? -17.118 -1.296 4.909 1.00 92.00 91 PRO A O 1
ATOM 702 N N . ASP A 1 92 ? -15.730 -2.237 3.410 1.00 93.25 92 ASP A N 1
ATOM 703 C CA . ASP A 1 92 ? -15.819 -3.611 3.916 1.00 93.25 92 ASP A CA 1
ATOM 704 C C . ASP A 1 92 ? -14.892 -3.885 5.119 1.00 93.25 92 ASP A C 1
ATOM 706 O O . ASP A 1 92 ? -14.900 -4.985 5.662 1.00 93.25 92 ASP A O 1
ATOM 710 N N . GLY A 1 93 ? -14.106 -2.894 5.555 1.00 95.50 93 GLY A N 1
ATOM 711 C CA . GLY A 1 93 ? -13.157 -2.993 6.667 1.00 95.50 93 GLY A CA 1
ATOM 712 C C . GLY A 1 93 ? -11.786 -3.549 6.288 1.00 95.50 93 GLY A C 1
ATOM 713 O O . GLY A 1 93 ? -10.879 -3.553 7.126 1.00 95.50 93 GLY A O 1
ATOM 714 N N . SER A 1 94 ? -11.591 -3.957 5.033 1.00 97.38 94 SER A N 1
ATOM 715 C CA . SER A 1 94 ? -10.265 -4.301 4.525 1.00 97.38 94 SER A CA 1
ATOM 716 C C . SER A 1 94 ? -9.382 -3.055 4.396 1.00 97.38 94 SER A C 1
ATOM 718 O O . SER A 1 94 ? -9.865 -1.929 4.268 1.00 97.38 94 SER A O 1
ATOM 720 N N . ILE A 1 95 ? -8.069 -3.253 4.456 1.00 97.94 95 ILE A N 1
ATOM 721 C CA . ILE A 1 95 ? -7.081 -2.210 4.175 1.00 97.94 95 ILE A CA 1
ATOM 722 C C . ILE A 1 95 ? -6.600 -2.415 2.748 1.00 97.94 95 ILE A C 1
ATOM 724 O O . ILE A 1 95 ? -6.120 -3.497 2.408 1.00 97.94 95 ILE A O 1
ATOM 728 N N . ALA A 1 96 ? -6.699 -1.373 1.934 1.00 97.62 96 ALA A N 1
ATOM 729 C CA . ALA A 1 96 ? -5.986 -1.287 0.672 1.00 97.62 96 ALA A CA 1
ATOM 730 C C . ALA A 1 96 ? -4.708 -0.464 0.868 1.00 97.62 96 ALA A C 1
ATOM 732 O O . ALA A 1 96 ? -4.651 0.428 1.712 1.00 97.62 96 ALA A O 1
ATOM 733 N N . VAL A 1 97 ? -3.672 -0.771 0.096 1.00 97.81 97 VAL A N 1
ATOM 734 C CA . VAL A 1 97 ? -2.398 -0.051 0.117 1.00 97.81 97 VAL A CA 1
ATOM 735 C C . VAL A 1 97 ? -2.076 0.362 -1.308 1.00 97.81 97 VAL A C 1
ATOM 737 O O . VAL A 1 97 ? -1.829 -0.499 -2.148 1.00 97.81 97 VAL A O 1
ATOM 740 N N . SER A 1 98 ? -2.086 1.666 -1.583 1.00 97.12 98 SER A N 1
ATOM 741 C CA . SER A 1 98 ? -1.559 2.201 -2.842 1.00 97.12 98 SER A CA 1
ATOM 742 C C . SER A 1 98 ? -0.042 2.219 -2.758 1.00 97.12 98 SER A C 1
ATOM 744 O O . SER A 1 98 ? 0.509 2.775 -1.812 1.00 97.12 98 SER A O 1
ATOM 746 N N . ILE A 1 99 ? 0.637 1.622 -3.731 1.00 97.69 99 ILE A N 1
ATOM 747 C CA . ILE A 1 99 ? 2.075 1.356 -3.686 1.00 97.69 99 ILE A CA 1
ATOM 748 C C . ILE A 1 99 ? 2.725 1.849 -4.978 1.00 97.69 99 ILE A C 1
ATOM 750 O O . ILE A 1 99 ? 2.217 1.609 -6.077 1.00 97.69 99 ILE A O 1
ATOM 754 N N . ARG A 1 100 ? 3.861 2.536 -4.836 1.00 97.25 100 ARG A N 1
ATOM 755 C CA . ARG A 1 100 ? 4.699 2.955 -5.957 1.00 97.25 100 ARG A CA 1
ATOM 756 C C . ARG A 1 100 ? 5.261 1.742 -6.672 1.00 97.25 100 ARG A C 1
ATOM 758 O O . ARG A 1 100 ? 5.877 0.874 -6.054 1.00 97.25 100 ARG A O 1
ATOM 765 N N . ASN A 1 101 ? 5.074 1.710 -7.985 1.00 96.88 101 ASN A N 1
ATOM 766 C CA . ASN A 1 101 ? 5.606 0.664 -8.844 1.00 96.88 101 ASN A CA 1
ATOM 767 C C . ASN A 1 101 ? 7.000 1.053 -9.354 1.00 96.88 101 ASN A C 1
ATOM 769 O O . ASN A 1 101 ? 7.165 1.484 -10.496 1.00 96.88 101 ASN A O 1
ATOM 773 N N . GLN A 1 102 ? 8.008 0.944 -8.485 1.00 94.88 102 GLN A N 1
ATOM 774 C CA . GLN A 1 102 ? 9.304 1.600 -8.671 1.00 94.88 102 GLN A CA 1
ATOM 775 C C . GLN A 1 102 ? 10.028 1.192 -9.957 1.00 94.88 102 GLN A C 1
ATOM 777 O O . GLN A 1 102 ? 10.569 2.033 -10.671 1.00 94.88 102 GLN A O 1
ATOM 782 N N . ALA A 1 103 ? 10.005 -0.102 -10.271 1.00 95.12 103 ALA A N 1
ATOM 783 C CA . ALA A 1 103 ? 10.623 -0.647 -11.474 1.00 95.12 103 ALA A CA 1
ATOM 784 C C . ALA A 1 103 ? 9.617 -0.884 -12.613 1.00 95.12 103 ALA A C 1
ATOM 786 O O . ALA A 1 103 ? 9.959 -1.544 -13.590 1.00 95.12 103 ALA A O 1
ATOM 787 N N . GLN A 1 104 ? 8.394 -0.345 -12.520 1.00 96.06 104 GLN A N 1
ATOM 788 C CA . GLN A 1 104 ? 7.368 -0.459 -13.565 1.00 96.06 104 GLN A CA 1
ATOM 789 C C . GLN A 1 104 ? 7.045 -1.927 -13.901 1.00 96.06 104 GLN A C 1
ATOM 791 O O . GLN A 1 104 ? 7.061 -2.360 -15.060 1.00 96.06 104 GLN A O 1
ATOM 796 N N . TYR A 1 105 ? 6.785 -2.721 -12.859 1.00 97.00 105 TYR A N 1
ATOM 797 C CA . TYR A 1 105 ? 6.326 -4.100 -12.964 1.00 97.00 105 TYR A CA 1
ATOM 798 C C . TYR A 1 105 ? 5.039 -4.154 -13.791 1.00 97.00 105 TYR A C 1
ATOM 800 O O . TYR A 1 105 ? 4.004 -3.641 -13.363 1.00 97.00 105 TYR A O 1
ATOM 808 N N . ARG A 1 106 ? 5.111 -4.779 -14.974 1.00 95.94 106 ARG A N 1
ATOM 809 C CA . ARG A 1 106 ? 4.023 -4.986 -15.957 1.00 95.94 106 ARG A CA 1
ATOM 810 C C . ARG A 1 106 ? 3.366 -3.734 -16.564 1.00 95.94 106 ARG A C 1
ATOM 812 O O . ARG A 1 106 ? 2.846 -3.837 -17.668 1.00 95.94 106 ARG A O 1
ATOM 819 N N . CYS A 1 107 ? 3.372 -2.587 -15.893 1.00 96.38 107 CYS A N 1
ATOM 820 C CA . CYS A 1 107 ? 2.787 -1.328 -16.359 1.00 96.38 107 CYS A CA 1
ATOM 821 C C . CYS A 1 107 ? 3.500 -0.119 -15.731 1.00 96.38 107 CYS A C 1
ATOM 823 O O . CYS A 1 107 ? 4.247 -0.248 -14.760 1.00 96.38 107 CYS A O 1
ATOM 825 N N . ARG A 1 108 ? 3.187 1.077 -16.239 1.00 97.06 108 ARG A N 1
ATOM 826 C CA . ARG A 1 108 ? 3.510 2.372 -15.617 1.00 97.06 108 ARG A CA 1
ATOM 827 C C . ARG A 1 108 ? 2.320 2.887 -14.816 1.00 97.06 108 ARG A C 1
ATOM 829 O O . ARG A 1 108 ? 1.758 3.937 -15.111 1.00 97.06 108 ARG A O 1
ATOM 836 N N . CYS A 1 109 ? 1.880 2.069 -13.870 1.00 96.44 109 CYS A N 1
ATOM 837 C CA . CYS A 1 109 ? 0.658 2.272 -13.109 1.00 96.44 109 CYS A CA 1
ATOM 838 C C . CYS A 1 109 ? 0.815 1.778 -11.666 1.00 96.44 109 CYS A C 1
ATOM 840 O O . CYS A 1 109 ? 1.751 1.023 -11.368 1.00 96.44 109 CYS A O 1
ATOM 842 N N . ARG A 1 110 ? -0.067 2.229 -10.766 1.00 97.31 110 ARG A N 1
ATOM 843 C CA . ARG A 1 110 ? 0.010 1.919 -9.330 1.00 97.31 110 ARG A CA 1
ATOM 844 C C . ARG A 1 110 ? -0.115 0.423 -9.067 1.00 97.31 110 ARG A C 1
ATOM 846 O O . ARG A 1 110 ? -0.911 -0.276 -9.695 1.00 97.31 110 ARG A O 1
ATOM 853 N N . LEU A 1 111 ? 0.628 -0.047 -8.068 1.00 98.12 111 LEU A N 1
ATOM 854 C CA . LEU A 1 111 ? 0.342 -1.315 -7.407 1.00 98.12 111 LEU A CA 1
ATOM 855 C C . LEU A 1 111 ? -0.696 -1.074 -6.307 1.00 98.12 111 LEU A C 1
ATOM 857 O O . LEU A 1 111 ? -0.663 -0.051 -5.620 1.00 98.12 111 LEU A O 1
ATOM 861 N N . VAL A 1 112 ? -1.595 -2.034 -6.113 1.00 97.88 112 VAL A N 1
ATOM 862 C CA . VAL A 1 112 ? -2.556 -2.042 -5.009 1.00 97.88 112 VAL A CA 1
ATOM 863 C C . VAL A 1 112 ? -2.463 -3.382 -4.298 1.00 97.88 112 VAL A C 1
ATOM 865 O O . VAL A 1 112 ? -2.655 -4.425 -4.916 1.00 97.88 112 VAL A O 1
ATOM 868 N N . ALA A 1 113 ? -2.164 -3.363 -3.001 1.00 98.19 113 ALA A N 1
ATOM 869 C CA . ALA A 1 113 ? -2.229 -4.548 -2.147 1.00 98.19 113 ALA A CA 1
ATOM 870 C C . ALA A 1 113 ? -3.454 -4.489 -1.233 1.00 98.19 113 ALA A C 1
ATOM 872 O O . ALA A 1 113 ? -3.918 -3.398 -0.895 1.00 98.19 113 ALA A O 1
ATOM 873 N N . ARG A 1 114 ? -3.961 -5.647 -0.797 1.00 98.06 114 ARG A N 1
ATOM 874 C CA . ARG A 1 114 ? -5.112 -5.726 0.113 1.00 98.06 114 ARG A CA 1
ATOM 875 C C . ARG A 1 114 ? -4.864 -6.651 1.302 1.00 98.06 114 ARG A C 1
ATOM 877 O O . ARG A 1 114 ? -4.272 -7.717 1.160 1.00 98.06 114 ARG A O 1
ATOM 884 N N . SER A 1 115 ? -5.348 -6.231 2.467 1.00 98.50 115 SER A N 1
ATOM 885 C CA . SER A 1 115 ? -5.340 -6.977 3.728 1.00 98.50 115 SER A CA 1
ATOM 886 C C . SER A 1 115 ? -6.753 -7.045 4.306 1.00 98.50 115 SER A C 1
ATOM 888 O O . SER A 1 115 ? -7.446 -6.030 4.391 1.00 98.50 115 SER A O 1
ATOM 890 N N . TRP A 1 116 ? -7.170 -8.232 4.747 1.00 98.44 116 TRP A N 1
ATOM 891 C CA . TRP A 1 116 ? -8.472 -8.467 5.392 1.00 98.44 116 TRP A CA 1
ATOM 892 C C . TRP A 1 116 ? -8.363 -8.759 6.892 1.00 98.44 116 TRP A C 1
ATOM 894 O O . TRP A 1 116 ? -9.372 -8.831 7.585 1.00 98.44 116 TRP A O 1
ATOM 904 N N . ASP A 1 117 ? -7.145 -8.885 7.412 1.00 98.25 117 ASP A N 1
ATOM 905 C CA . ASP A 1 117 ? -6.850 -9.206 8.809 1.00 98.25 117 ASP A CA 1
ATOM 906 C C . ASP A 1 117 ? -6.408 -7.974 9.612 1.00 98.25 117 ASP A C 1
ATOM 908 O O . ASP A 1 117 ? -5.763 -8.084 10.645 1.00 98.25 117 ASP A O 1
ATOM 912 N N . GLY A 1 118 ? -6.769 -6.772 9.155 1.00 97.50 118 GLY A N 1
ATOM 913 C CA . GLY A 1 118 ? -6.413 -5.523 9.831 1.00 97.50 118 GLY A CA 1
ATOM 914 C C . GLY A 1 118 ? -4.926 -5.178 9.745 1.00 97.50 118 GLY A C 1
ATOM 915 O O . GLY A 1 118 ? -4.405 -4.499 10.632 1.00 97.50 118 GLY A O 1
ATOM 916 N N . GLY A 1 119 ? -4.265 -5.622 8.675 1.00 98.00 119 GLY A N 1
ATOM 917 C CA . GLY A 1 119 ? -2.892 -5.264 8.333 1.00 98.00 119 GLY A CA 1
ATOM 918 C C . GLY A 1 119 ? -1.847 -6.266 8.813 1.00 98.00 119 GLY A C 1
ATOM 919 O O . GLY A 1 119 ? -0.658 -5.988 8.663 1.00 98.00 119 GLY A O 1
ATOM 920 N N . GLU A 1 120 ? -2.251 -7.406 9.382 1.00 98.31 120 GLU A N 1
ATOM 921 C CA . GLU A 1 120 ? -1.320 -8.450 9.837 1.00 98.31 120 GLU A CA 1
ATOM 922 C C . GLU A 1 120 ? -0.588 -9.089 8.659 1.00 98.31 120 GLU A C 1
ATOM 924 O O . GLU A 1 120 ? 0.608 -9.364 8.752 1.00 98.31 120 GLU A O 1
ATOM 929 N N . THR A 1 121 ? -1.277 -9.278 7.532 1.00 98.25 121 THR A N 1
ATOM 930 C CA . THR A 1 121 ? -0.687 -9.835 6.314 1.00 98.25 121 THR A CA 1
ATOM 931 C C . THR A 1 121 ? -0.953 -8.966 5.088 1.00 98.25 121 THR A C 1
ATOM 933 O O . THR A 1 121 ? -1.951 -8.252 4.996 1.00 98.25 121 THR A O 1
ATOM 936 N N . LEU A 1 122 ? -0.032 -9.047 4.123 1.00 98.00 122 LEU A N 1
ATOM 937 C CA . LEU A 1 122 ? -0.210 -8.584 2.747 1.00 98.00 122 LEU A CA 1
ATOM 938 C C . LEU A 1 122 ? 0.068 -9.778 1.824 1.00 98.00 122 LEU A C 1
ATOM 940 O O . LEU A 1 122 ? 1.222 -10.017 1.464 1.00 98.00 122 LEU A O 1
ATOM 944 N N . PRO A 1 123 ? -0.947 -10.591 1.489 1.00 96.94 123 PRO A N 1
ATOM 945 C CA . PRO A 1 123 ? -0.740 -11.773 0.662 1.00 96.94 123 PRO A CA 1
ATOM 946 C C . PRO A 1 123 ? -0.274 -11.374 -0.748 1.00 96.94 123 PRO A C 1
ATOM 948 O O . PRO A 1 123 ? -0.938 -10.549 -1.377 1.00 96.94 123 PRO A O 1
ATOM 951 N N . PRO A 1 124 ? 0.786 -11.984 -1.315 1.00 94.56 124 PRO A N 1
ATOM 952 C CA . PRO A 1 124 ? 1.217 -11.685 -2.686 1.00 94.56 124 PRO A CA 1
ATOM 953 C C . PRO A 1 124 ? 0.115 -11.885 -3.738 1.00 94.56 124 PRO A C 1
ATOM 955 O O . PRO A 1 124 ? 0.037 -11.138 -4.706 1.00 94.56 124 PRO A O 1
ATOM 958 N N . ALA A 1 125 ? -0.782 -12.853 -3.520 1.00 96.25 125 ALA A N 1
ATOM 959 C CA . ALA A 1 125 ? -1.936 -13.105 -4.388 1.00 96.25 125 ALA A CA 1
ATOM 960 C C . ALA A 1 125 ? -2.998 -11.986 -4.358 1.00 96.25 125 ALA A C 1
ATOM 962 O O . ALA A 1 125 ? -3.867 -11.944 -5.223 1.00 96.25 125 ALA A O 1
ATOM 963 N N . ALA A 1 126 ? -2.935 -11.089 -3.372 1.00 97.56 126 ALA A N 1
ATOM 964 C CA . ALA A 1 126 ? -3.821 -9.940 -3.218 1.00 97.56 126 ALA A CA 1
ATOM 965 C C . ALA A 1 126 ? -3.176 -8.629 -3.702 1.00 97.56 126 ALA A C 1
ATOM 967 O O . ALA A 1 126 ? -3.623 -7.547 -3.319 1.00 97.56 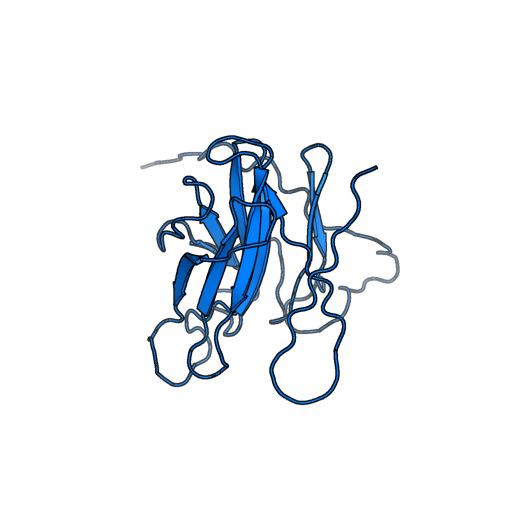126 ALA A O 1
ATOM 968 N N . VAL A 1 127 ? -2.115 -8.724 -4.510 1.00 97.81 127 VAL A N 1
ATOM 969 C CA . VAL A 1 127 ? -1.472 -7.585 -5.166 1.00 97.81 127 VAL A CA 1
ATOM 970 C C . VAL A 1 127 ? -1.933 -7.509 -6.617 1.00 97.81 127 VAL A C 1
ATOM 972 O O . VAL A 1 127 ? -1.789 -8.463 -7.382 1.00 97.81 127 VAL A O 1
ATOM 975 N N . THR A 1 128 ? -2.453 -6.353 -7.010 1.00 97.25 128 THR A N 1
ATOM 976 C CA . THR A 1 128 ? -2.881 -6.051 -8.378 1.00 97.25 128 THR A CA 1
ATOM 977 C C . THR A 1 128 ? -2.164 -4.814 -8.908 1.00 97.25 128 THR A C 1
ATOM 979 O O . THR A 1 128 ? -1.640 -4.005 -8.145 1.00 97.25 128 THR A O 1
ATOM 982 N N . VAL A 1 129 ? -2.153 -4.657 -10.230 1.00 96.44 129 VAL A N 1
ATOM 983 C CA . VAL A 1 129 ? -1.861 -3.378 -10.890 1.00 96.44 129 VAL A CA 1
ATOM 984 C C . VAL A 1 129 ? -3.182 -2.678 -11.202 1.00 96.44 129 VAL A C 1
ATOM 986 O O . VAL A 1 129 ? -4.159 -3.362 -11.509 1.00 96.44 129 VAL A O 1
ATOM 989 N N . ASP A 1 130 ? -3.217 -1.349 -11.141 1.00 94.69 130 ASP A N 1
ATOM 990 C CA . ASP A 1 130 ? -4.386 -0.554 -11.531 1.00 94.69 130 ASP A CA 1
ATOM 991 C C . ASP A 1 130 ? -4.051 0.360 -12.724 1.00 94.69 130 ASP A C 1
ATOM 993 O O . ASP A 1 130 ? -3.502 1.447 -12.530 1.00 94.69 130 ASP A O 1
ATOM 997 N N . PRO A 1 131 ? -4.359 -0.057 -13.969 1.00 92.56 131 PRO A N 1
ATOM 998 C CA . PRO A 1 131 ? -4.068 0.725 -15.171 1.00 92.56 131 PRO A CA 1
ATOM 999 C C . PRO A 1 131 ? -4.766 2.087 -15.233 1.00 92.56 131 PRO A C 1
ATOM 1001 O O . PRO A 1 131 ? -4.337 2.936 -16.010 1.00 92.56 131 PRO A O 1
ATOM 1004 N N . ALA A 1 132 ? -5.822 2.3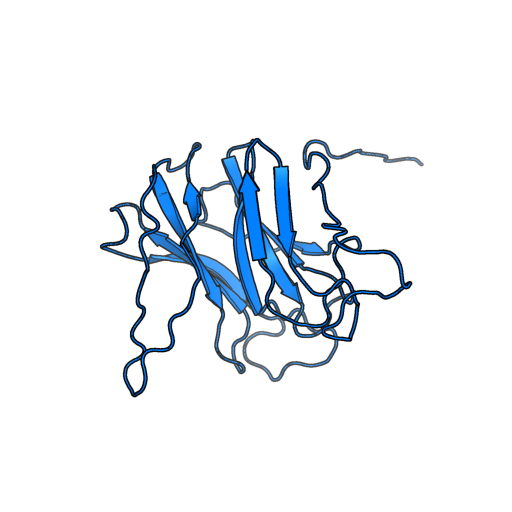08 -14.442 1.00 91.88 132 ALA A N 1
ATOM 1005 C CA . ALA A 1 132 ? -6.503 3.598 -14.383 1.00 91.88 132 ALA A CA 1
ATOM 1006 C C . ALA A 1 132 ? -5.719 4.645 -13.574 1.00 91.88 132 ALA A C 1
ATOM 1008 O O . ALA A 1 132 ? -6.059 5.824 -13.623 1.00 91.88 132 ALA A O 1
ATOM 1009 N N . LEU A 1 133 ? -4.669 4.236 -12.852 1.00 92.62 133 LEU A N 1
ATOM 1010 C CA . LEU A 1 133 ? -3.833 5.104 -12.027 1.00 92.62 133 LEU A CA 1
ATOM 1011 C C . LEU A 1 133 ? -2.389 5.111 -12.564 1.00 92.62 133 LEU A C 1
ATOM 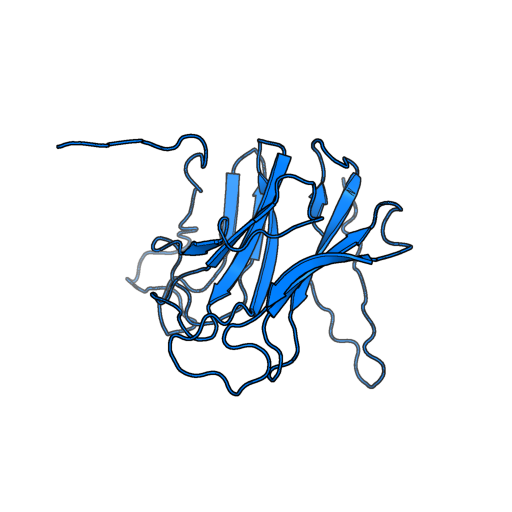1013 O O . LEU A 1 133 ? -1.568 4.310 -12.103 1.00 92.62 133 LEU A O 1
ATOM 1017 N N . PRO A 1 134 ? -2.048 5.987 -13.534 1.00 95.19 134 PRO A N 1
ATOM 1018 C CA . PRO A 1 134 ? -0.685 6.129 -14.049 1.00 95.19 134 PRO A CA 1
ATOM 1019 C C . PRO A 1 134 ? 0.321 6.391 -12.927 1.00 95.19 134 PRO A C 1
ATOM 1021 O O . PRO A 1 134 ? 0.004 7.096 -11.981 1.00 95.19 134 PRO A O 1
ATOM 1024 N N . ASP A 1 135 ? 1.532 5.847 -13.014 1.00 95.25 135 ASP A N 1
ATOM 1025 C CA . ASP A 1 135 ? 2.576 6.027 -12.002 1.00 95.25 135 ASP A CA 1
ATOM 1026 C C . ASP A 1 135 ? 3.931 6.292 -12.675 1.00 95.25 135 ASP A C 1
ATOM 1028 O O . ASP A 1 135 ? 4.544 5.355 -13.200 1.00 95.25 135 ASP A O 1
ATOM 1032 N N . PRO A 1 136 ? 4.450 7.534 -12.633 1.00 95.12 136 PRO A N 1
ATOM 1033 C CA . PRO A 1 136 ? 5.787 7.866 -13.118 1.00 95.12 136 PRO A CA 1
ATOM 1034 C C . PRO A 1 136 ? 6.884 7.463 -12.111 1.00 95.12 136 PRO A C 1
ATOM 1036 O O . PRO A 1 136 ? 7.943 8.088 -12.069 1.00 95.12 136 PRO A O 1
ATOM 1039 N N . ALA A 1 137 ? 6.622 6.448 -11.279 1.00 95.56 137 ALA A N 1
ATOM 1040 C CA . ALA A 1 137 ? 7.419 6.029 -10.133 1.00 95.56 137 ALA A CA 1
ATOM 1041 C C . ALA A 1 137 ? 7.611 7.171 -9.117 1.00 95.56 137 ALA A C 1
ATOM 1043 O O . ALA A 1 137 ? 8.709 7.707 -8.930 1.00 95.56 137 ALA A O 1
ATOM 1044 N N . VAL A 1 138 ? 6.520 7.560 -8.452 1.00 94.25 138 VAL A N 1
ATOM 1045 C CA . VAL A 1 138 ? 6.531 8.591 -7.400 1.00 94.25 138 VAL A CA 1
ATOM 1046 C C . VAL A 1 138 ? 5.552 8.271 -6.266 1.00 94.25 138 VAL A C 1
ATOM 1048 O O . VAL A 1 138 ? 4.594 7.512 -6.438 1.00 94.25 138 VAL A O 1
ATOM 1051 N N . ALA A 1 139 ? 5.788 8.854 -5.092 1.00 93.56 139 ALA A N 1
ATOM 1052 C CA . ALA A 1 139 ? 4.837 8.869 -3.991 1.00 93.56 139 ALA A CA 1
ATOM 1053 C C . ALA A 1 139 ? 3.466 9.398 -4.438 1.00 93.56 139 ALA A C 1
ATOM 1055 O O . ALA A 1 139 ? 3.363 10.321 -5.249 1.00 93.56 139 ALA A O 1
ATOM 1056 N N . ALA A 1 140 ? 2.416 8.823 -3.860 1.00 92.56 140 ALA A N 1
ATOM 1057 C CA . ALA A 1 140 ? 1.035 9.215 -4.097 1.00 92.56 140 ALA A CA 1
ATOM 1058 C C . ALA A 1 140 ? 0.268 9.300 -2.773 1.00 92.56 140 ALA A C 1
ATOM 1060 O O . ALA A 1 140 ? 0.577 8.583 -1.816 1.00 92.56 140 ALA A O 1
ATOM 1061 N N . GLY A 1 141 ? -0.739 10.168 -2.728 1.00 90.50 141 GLY A N 1
ATOM 1062 C CA . GLY A 1 141 ? -1.669 10.287 -1.611 1.00 90.50 141 GLY A CA 1
ATOM 1063 C C . GLY A 1 141 ? -2.954 9.507 -1.869 1.00 90.50 141 GLY A C 1
ATOM 1064 O O . GLY A 1 141 ? -3.440 9.459 -2.995 1.00 90.50 141 GLY A O 1
ATOM 1065 N N . ALA A 1 142 ? -3.521 8.916 -0.820 1.00 91.19 142 ALA A N 1
ATOM 1066 C CA . ALA A 1 142 ? -4.845 8.307 -0.840 1.00 91.19 142 ALA A CA 1
ATOM 1067 C C . ALA A 1 142 ? -5.559 8.606 0.484 1.00 91.19 142 ALA A C 1
ATOM 1069 O O . ALA A 1 142 ? -4.938 8.542 1.543 1.00 91.19 142 ALA A O 1
ATOM 1070 N N . LEU A 1 143 ? -6.848 8.933 0.426 1.00 86.19 143 LEU A N 1
ATOM 1071 C CA . LEU A 1 143 ? -7.690 9.201 1.591 1.00 86.19 143 LEU A CA 1
ATOM 1072 C C . LEU A 1 143 ? -9.102 8.687 1.335 1.00 86.19 143 LEU A C 1
ATOM 1074 O O . LEU A 1 143 ? -9.659 8.921 0.268 1.00 86.19 143 LEU A O 1
ATOM 1078 N N . VAL A 1 144 ? -9.722 8.063 2.333 1.00 87.88 144 VAL A N 1
ATOM 1079 C CA . VAL A 1 144 ? -11.136 7.681 2.257 1.00 87.88 144 VAL A CA 1
ATOM 1080 C C . VAL A 1 144 ? -11.994 8.705 2.988 1.00 87.88 144 VAL A C 1
ATOM 1082 O O . VAL A 1 144 ? -11.791 8.984 4.169 1.00 87.88 144 VAL A O 1
ATOM 1085 N N . THR A 1 145 ? -12.996 9.251 2.304 1.00 84.25 145 THR A N 1
ATOM 1086 C CA . THR A 1 145 ? -13.966 10.183 2.886 1.00 84.25 145 THR A CA 1
ATOM 1087 C C . THR A 1 145 ? -15.347 9.939 2.295 1.00 84.25 145 THR A C 1
ATOM 1089 O O . THR A 1 145 ? -15.490 9.774 1.090 1.00 84.25 145 THR A O 1
ATOM 1092 N N . HIS A 1 146 ? -16.377 9.861 3.140 1.00 86.56 146 HIS A N 1
ATOM 1093 C CA . HIS A 1 146 ? -17.767 9.625 2.713 1.00 86.56 146 HIS A CA 1
ATOM 1094 C C . HIS A 1 146 ? -17.954 8.418 1.764 1.00 86.56 146 HIS A C 1
ATOM 1096 O O . HIS A 1 146 ? -18.815 8.432 0.892 1.00 86.56 146 HIS A O 1
ATOM 1102 N N . GLY A 1 147 ? -17.146 7.363 1.930 1.00 82.44 147 GLY A N 1
ATOM 1103 C CA . GLY A 1 147 ? -17.195 6.166 1.079 1.00 82.44 147 GLY A CA 1
ATOM 1104 C C . GLY A 1 147 ? -16.494 6.306 -0.277 1.00 82.44 147 GLY A C 1
ATOM 1105 O O . GLY A 1 147 ? -16.507 5.357 -1.053 1.00 82.44 147 GLY A O 1
ATOM 1106 N N . LEU A 1 148 ? -15.860 7.448 -0.544 1.00 87.56 148 LEU A N 1
ATOM 1107 C CA . LEU A 1 148 ? -15.040 7.704 -1.724 1.00 87.56 148 LEU A CA 1
ATOM 1108 C C . LEU A 1 148 ? -13.561 7.591 -1.368 1.00 87.56 148 LEU A C 1
ATOM 1110 O O . LEU A 1 148 ? -13.157 7.997 -0.279 1.00 87.56 148 LEU A O 1
ATOM 1114 N N . VAL A 1 149 ? -12.757 7.092 -2.305 1.00 88.62 149 VAL A N 1
ATOM 1115 C CA . VAL A 1 149 ? -11.298 7.216 -2.245 1.00 88.62 149 VAL A CA 1
ATOM 1116 C C . VAL A 1 149 ? -10.917 8.460 -3.035 1.00 88.62 149 VAL A C 1
ATOM 1118 O O . VAL A 1 149 ? -11.236 8.561 -4.214 1.00 88.62 149 VAL A O 1
ATOM 1121 N N . LEU A 1 150 ? -10.257 9.406 -2.381 1.00 90.00 150 LEU A N 1
ATOM 1122 C CA . LEU A 1 150 ? -9.569 10.517 -3.019 1.00 90.00 150 LEU A CA 1
ATOM 1123 C C . LEU A 1 150 ? -8.117 10.108 -3.215 1.00 90.00 150 LEU A C 1
ATOM 1125 O O . LEU A 1 150 ? -7.470 9.663 -2.267 1.00 90.00 150 LEU A O 1
ATOM 1129 N N . PHE A 1 151 ? -7.614 10.265 -4.429 1.00 90.50 151 PHE A N 1
ATOM 1130 C CA . PHE A 1 151 ? -6.264 9.876 -4.801 1.00 90.50 151 PHE A CA 1
ATOM 1131 C C . PHE A 1 151 ? -5.542 11.055 -5.451 1.00 90.50 151 PHE A C 1
ATOM 1133 O O . PHE A 1 151 ? -6.156 11.844 -6.171 1.00 90.50 151 PHE A O 1
ATOM 1140 N N . SER A 1 152 ? -4.248 11.194 -5.174 1.00 91.44 152 SER A N 1
ATOM 1141 C CA . SER A 1 152 ? -3.415 12.238 -5.762 1.00 91.44 152 SER A CA 1
ATOM 1142 C C . SER A 1 152 ? -2.056 11.701 -6.190 1.00 91.44 152 SER A C 1
ATOM 1144 O O . SER A 1 152 ? -1.291 11.148 -5.398 1.00 91.44 152 SER A O 1
ATOM 1146 N N . ASN A 1 153 ? -1.744 11.907 -7.464 1.00 91.75 153 ASN A N 1
ATOM 1147 C CA . ASN A 1 153 ? -0.433 11.716 -8.064 1.00 91.75 153 ASN A CA 1
ATOM 1148 C C . ASN A 1 153 ? -0.369 12.486 -9.402 1.00 91.75 153 ASN A C 1
ATOM 1150 O O . ASN A 1 153 ? -1.377 13.055 -9.829 1.00 91.75 153 ASN A O 1
ATOM 1154 N N . PRO A 1 154 ? 0.790 12.538 -10.082 1.00 93.31 154 PRO A N 1
ATOM 1155 C CA . PRO A 1 154 ? 0.829 13.008 -11.460 1.00 93.31 154 PRO A CA 1
ATOM 1156 C C . PRO A 1 154 ? 0.016 12.077 -12.363 1.00 93.31 154 PRO A C 1
ATOM 1158 O O . PRO A 1 154 ? 0.248 10.869 -12.382 1.00 93.31 154 PRO A O 1
ATOM 1161 N N . ALA A 1 155 ? -0.884 12.644 -13.164 1.00 89.44 155 ALA A N 1
ATOM 1162 C CA . ALA A 1 155 ? -1.717 11.903 -14.110 1.00 89.44 155 ALA A CA 1
ATOM 1163 C C . ALA A 1 155 ? -0.944 11.484 -15.383 1.00 89.44 155 ALA A C 1
ATOM 1165 O O . ALA A 1 155 ? -1.461 11.570 -16.494 1.00 89.44 155 ALA A O 1
ATOM 1166 N N . HIS A 1 156 ? 0.316 11.062 -15.251 1.00 90.88 156 HIS A N 1
ATOM 1167 C CA . HIS A 1 156 ? 1.210 10.765 -16.369 1.00 90.88 156 HIS A CA 1
ATOM 1168 C C . HIS A 1 156 ? 2.076 9.536 -16.076 1.00 90.88 156 HIS A C 1
ATOM 1170 O O . HIS A 1 156 ? 2.575 9.352 -14.976 1.00 90.88 156 HIS A O 1
ATOM 1176 N N . GLU A 1 157 ? 2.344 8.719 -17.093 1.00 90.94 157 GLU A N 1
ATOM 1177 C CA . GLU A 1 157 ? 3.124 7.477 -16.966 1.00 90.94 157 GLU A CA 1
ATOM 1178 C C . GLU A 1 157 ? 4.640 7.666 -16.746 1.00 90.94 157 GLU A C 1
ATOM 1180 O O . GLU A 1 157 ? 5.363 6.699 -16.526 1.00 90.94 157 GLU A O 1
ATOM 1185 N N . SER A 1 158 ? 5.176 8.882 -16.877 1.00 91.31 158 SER A N 1
ATOM 1186 C CA . SER A 1 158 ? 6.634 9.101 -16.905 1.00 91.31 158 SER A CA 1
ATOM 1187 C C . SER A 1 158 ? 7.091 10.482 -16.461 1.00 91.31 158 SER A C 1
ATOM 1189 O O . SER A 1 158 ? 8.253 10.631 -16.095 1.00 91.31 158 SER A O 1
ATOM 1191 N N . LEU A 1 159 ? 6.215 11.487 -16.500 1.00 91.38 159 LEU A N 1
ATOM 1192 C CA . LEU A 1 159 ? 6.520 12.848 -16.068 1.00 91.38 159 LEU A CA 1
ATOM 1193 C C . LEU A 1 159 ? 5.820 13.155 -14.746 1.00 91.38 159 LEU A C 1
ATOM 1195 O O . LEU A 1 159 ? 4.775 12.590 -14.432 1.00 91.38 159 LEU A O 1
ATOM 1199 N N . ARG A 1 160 ? 6.388 14.076 -13.966 1.00 89.81 160 ARG A N 1
ATOM 1200 C CA . ARG A 1 160 ? 5.786 14.572 -12.718 1.00 89.81 160 ARG A CA 1
ATOM 1201 C C . ARG A 1 160 ? 4.973 15.834 -12.984 1.00 89.81 160 ARG A C 1
ATOM 1203 O O . ARG A 1 160 ? 5.181 16.868 -12.363 1.00 89.81 160 ARG A O 1
ATOM 1210 N N . GLU A 1 161 ? 4.076 15.723 -13.950 1.00 82.75 161 GLU A N 1
ATOM 1211 C CA . GLU A 1 161 ? 3.243 16.805 -14.458 1.00 82.75 161 GLU A CA 1
ATOM 1212 C C . GLU A 1 161 ? 1.806 16.299 -14.595 1.00 82.75 161 GLU A C 1
ATOM 1214 O O . GLU A 1 161 ? 1.556 15.093 -14.696 1.00 82.75 161 GLU A O 1
ATOM 1219 N N . LEU A 1 162 ? 0.847 17.221 -14.584 1.00 71.75 162 LEU A N 1
ATOM 1220 C CA . LEU A 1 162 ? -0.520 16.888 -14.964 1.00 71.75 162 LEU A CA 1
ATOM 1221 C C . LEU A 1 162 ? -0.554 16.625 -16.472 1.00 71.75 162 LEU A C 1
ATOM 1223 O O . LEU A 1 162 ? 0.116 17.313 -17.243 1.00 71.75 162 LEU A O 1
ATOM 1227 N N . ARG A 1 163 ? -1.339 15.638 -16.906 1.00 63.56 163 ARG A N 1
ATOM 1228 C CA . ARG A 1 163 ? -1.578 15.414 -18.333 1.00 63.56 163 ARG A CA 1
ATOM 1229 C C . ARG A 1 163 ? -2.297 16.639 -18.891 1.00 63.56 163 ARG A C 1
ATOM 1231 O O . ARG A 1 163 ? -3.419 16.921 -18.496 1.00 63.56 163 ARG A O 1
ATOM 1238 N N . GLY A 1 164 ? -1.629 17.393 -19.756 1.00 54.03 164 GLY A N 1
ATOM 1239 C CA . GLY A 1 164 ? -2.169 18.641 -20.282 1.00 54.03 164 GLY A CA 1
ATOM 1240 C C . GLY A 1 164 ? -2.934 18.451 -21.588 1.00 54.03 164 GLY A C 1
ATOM 1241 O O . GLY A 1 164 ? -2.322 18.201 -22.624 1.00 54.03 164 GLY A O 1
ATOM 1242 N N . HIS A 1 165 ? -4.240 18.715 -21.565 1.00 42.88 165 HIS A N 1
ATOM 1243 C CA . HIS A 1 165 ? -4.802 19.709 -22.478 1.00 42.88 165 HIS A CA 1
ATOM 1244 C C . HIS A 1 165 ? -5.084 21.001 -21.684 1.00 42.88 165 HIS A C 1
ATOM 1246 O O . HIS A 1 165 ? -5.435 20.927 -20.504 1.00 42.88 165 HIS A O 1
ATOM 1252 N N . PRO A 1 166 ? -4.915 22.202 -22.272 1.00 36.09 166 PRO A N 1
ATOM 1253 C CA . PRO A 1 166 ? -5.262 23.450 -21.595 1.00 36.09 166 PRO A CA 1
ATOM 1254 C C . PRO A 1 166 ? -6.781 23.482 -21.361 1.00 36.09 166 PRO A C 1
ATOM 1256 O O . PRO A 1 166 ? -7.543 23.672 -22.304 1.00 36.09 166 PRO A O 1
ATOM 1259 N N . GLY A 1 167 ? -7.219 23.245 -20.122 1.00 39.94 167 GLY A N 1
ATOM 1260 C CA . GLY A 1 167 ? -8.640 23.157 -19.754 1.00 39.94 167 GLY A CA 1
ATOM 1261 C C . GLY A 1 167 ? -8.933 22.193 -18.601 1.00 39.94 167 GLY A C 1
ATOM 1262 O O . GLY A 1 167 ? -9.894 22.410 -17.868 1.00 39.94 167 GLY A O 1
ATOM 1263 N N . ASP A 1 168 ? -8.063 21.207 -18.369 1.00 42.06 168 ASP A N 1
ATOM 1264 C CA . ASP A 1 168 ? -8.253 20.181 -17.335 1.00 42.06 168 ASP A CA 1
ATOM 1265 C C . ASP A 1 168 ? -7.710 20.647 -15.970 1.00 42.06 168 ASP A C 1
ATOM 1267 O O . ASP A 1 168 ? -6.749 20.109 -15.418 1.00 42.06 168 ASP A O 1
ATOM 1271 N N . ILE A 1 169 ? -8.306 21.704 -15.409 1.00 31.78 169 ILE A N 1
ATOM 1272 C CA . ILE A 1 169 ? -8.082 22.069 -14.005 1.00 31.78 169 ILE A CA 1
ATOM 1273 C C . ILE A 1 169 ? -8.930 21.135 -13.137 1.00 31.78 169 ILE A C 1
ATOM 1275 O O . ILE A 1 169 ? -10.142 21.303 -13.035 1.00 31.78 169 ILE A O 1
ATOM 1279 N N . GLY A 1 170 ? -8.272 20.194 -12.458 1.00 36.62 170 GLY A N 1
ATOM 1280 C CA . GLY A 1 170 ? -8.837 19.522 -11.285 1.00 36.62 170 GLY A CA 1
ATOM 1281 C C . GLY A 1 170 ? -9.399 18.119 -11.491 1.00 36.62 170 GLY A C 1
ATOM 1282 O O . GLY A 1 170 ? -10.221 17.700 -10.675 1.00 36.62 170 GLY A O 1
ATOM 1283 N N . ASP A 1 171 ? -8.955 17.372 -12.506 1.00 33.59 171 ASP A N 1
ATOM 1284 C CA . ASP A 1 171 ? -9.393 15.983 -12.643 1.00 33.59 171 ASP A CA 1
ATOM 1285 C C . ASP A 1 171 ? -8.696 15.103 -11.590 1.00 33.59 171 ASP A C 1
ATOM 1287 O O . ASP A 1 171 ? -7.605 14.560 -11.766 1.00 33.59 171 ASP A O 1
ATOM 1291 N N . THR A 1 172 ? -9.339 15.019 -10.428 1.00 37.25 172 THR A N 1
ATOM 1292 C CA . THR A 1 172 ? -9.164 13.952 -9.443 1.00 37.25 172 THR A CA 1
ATOM 1293 C C . THR A 1 172 ? -9.674 12.663 -10.086 1.00 37.25 172 THR A C 1
ATOM 1295 O O . THR A 1 172 ? -10.754 12.170 -9.766 1.00 37.25 172 THR A O 1
ATOM 1298 N N . GLN A 1 173 ? -8.928 12.131 -11.058 1.00 36.00 173 GLN A N 1
ATOM 1299 C CA . GLN A 1 173 ? -9.301 10.876 -11.695 1.00 36.00 173 GLN A CA 1
ATOM 1300 C C . GLN A 1 173 ? -9.144 9.739 -10.693 1.00 36.00 173 GLN A C 1
ATOM 1302 O O . GLN A 1 173 ? -8.049 9.415 -10.237 1.00 36.00 173 GLN A O 1
ATOM 1307 N N . GLY A 1 174 ? -10.284 9.147 -10.356 1.00 36.91 174 GLY A N 1
ATOM 1308 C CA . GLY A 1 174 ? -10.370 7.954 -9.537 1.00 36.91 174 GLY A CA 1
ATOM 1309 C C . GLY A 1 174 ? -11.412 8.077 -8.442 1.00 36.91 174 GLY A C 1
ATOM 1310 O O . GLY A 1 174 ? -11.091 7.923 -7.269 1.00 36.91 174 GLY A O 1
ATOM 1311 N N . THR A 1 175 ? -12.691 8.227 -8.799 1.00 31.67 175 THR A N 1
ATOM 1312 C CA . THR A 1 175 ? -13.678 7.467 -8.028 1.00 31.67 175 THR A CA 1
ATOM 1313 C C . THR A 1 175 ? -13.240 6.015 -8.171 1.00 31.67 175 THR A C 1
ATOM 1315 O O . THR A 1 175 ? -13.366 5.444 -9.253 1.00 31.67 175 THR A O 1
ATOM 1318 N N . LEU A 1 176 ? -12.668 5.421 -7.118 1.00 38.34 176 LEU A N 1
ATOM 1319 C CA . LEU A 1 176 ? -12.591 3.969 -7.035 1.00 38.34 176 LEU A CA 1
ATOM 1320 C C . LEU A 1 176 ? -14.044 3.491 -7.083 1.00 38.34 176 LEU A C 1
ATOM 1322 O O . LEU A 1 176 ? -14.750 3.493 -6.072 1.00 38.34 176 LEU A O 1
ATOM 1326 N N . GLY A 1 177 ? -14.517 3.164 -8.287 1.00 29.95 177 GLY A N 1
ATOM 1327 C CA . GLY A 1 177 ? -15.755 2.438 -8.475 1.00 29.95 177 GLY A CA 1
ATOM 1328 C C . GLY A 1 177 ? -15.699 1.243 -7.538 1.00 29.95 177 GLY A C 1
ATOM 1329 O O . GLY A 1 177 ? -14.679 0.560 -7.484 1.00 29.95 177 GLY A O 1
ATOM 1330 N N . THR A 1 178 ? -16.750 1.073 -6.739 1.00 29.73 178 THR A N 1
ATOM 1331 C CA . THR A 1 178 ? -16.976 -0.043 -5.813 1.00 29.73 178 THR A CA 1
ATOM 1332 C C . THR A 1 178 ? -16.113 -1.267 -6.137 1.00 29.73 178 THR A C 1
ATOM 1334 O O . THR A 1 178 ? -16.485 -2.085 -6.980 1.00 29.73 178 THR A O 1
ATOM 1337 N N . LEU A 1 179 ? -14.971 -1.421 -5.452 1.00 35.19 179 LEU A N 1
ATOM 1338 C CA . LEU A 1 179 ? -14.236 -2.686 -5.393 1.00 35.19 179 LEU A CA 1
ATOM 1339 C C . LEU A 1 179 ? -15.065 -3.659 -4.550 1.00 35.19 179 LEU A C 1
ATOM 1341 O O . LEU A 1 179 ? -14.787 -3.913 -3.379 1.00 35.19 179 LEU A O 1
ATOM 1345 N N . GLY A 1 180 ? -16.130 -4.156 -5.168 1.00 33.66 180 GLY A N 1
ATOM 1346 C CA . GLY A 1 180 ? -17.144 -4.999 -4.567 1.00 33.66 180 GLY A CA 1
ATOM 1347 C C . GLY A 1 180 ? -17.936 -5.716 -5.647 1.00 33.66 180 GLY A C 1
ATOM 1348 O O . GLY A 1 180 ? -19.114 -5.439 -5.814 1.00 33.66 180 GLY A O 1
ATOM 1349 N N . THR A 1 181 ? -17.273 -6.570 -6.430 1.00 25.67 181 THR A N 1
ATOM 1350 C CA . THR A 1 181 ? -17.749 -7.895 -6.889 1.00 25.67 181 THR A CA 1
ATOM 1351 C C . THR A 1 181 ? -16.806 -8.432 -7.973 1.00 25.67 181 THR A C 1
ATOM 1353 O O . THR A 1 181 ? -16.490 -7.709 -8.918 1.00 25.67 181 THR A O 1
ATOM 1356 N N . PRO A 1 182 ? -16.354 -9.698 -7.893 1.00 27.20 182 PRO A N 1
ATOM 1357 C CA . PRO A 1 182 ? -15.713 -10.337 -9.029 1.00 27.20 182 PRO A CA 1
ATOM 1358 C C . PRO A 1 182 ? -16.788 -10.553 -10.096 1.00 27.20 182 PRO A C 1
ATOM 1360 O O . PRO A 1 182 ? -17.683 -11.380 -9.923 1.00 27.20 182 PRO A O 1
ATOM 1363 N N . ARG A 1 183 ? -16.725 -9.813 -11.208 1.00 30.84 183 ARG A N 1
ATOM 1364 C CA . ARG A 1 183 ? -17.436 -10.227 -12.422 1.00 30.84 183 ARG A CA 1
ATOM 1365 C C . ARG A 1 183 ? -16.702 -11.437 -12.981 1.00 30.84 183 ARG A C 1
ATOM 1367 O O . ARG A 1 183 ? -15.761 -11.311 -13.756 1.00 30.84 183 ARG A O 1
ATOM 1374 N N . GLY A 1 184 ? -17.112 -12.611 -12.515 1.00 28.91 184 GLY A N 1
ATOM 1375 C CA . GLY A 1 184 ? -16.799 -13.858 -13.183 1.00 28.91 184 GLY A CA 1
ATOM 1376 C C . GLY A 1 184 ? -17.408 -13.836 -14.579 1.00 28.91 184 GLY A C 1
ATOM 1377 O O . GLY A 1 184 ? -18.614 -13.671 -14.729 1.00 28.91 184 GLY A O 1
ATOM 1378 N N . HIS A 1 185 ? -16.568 -14.034 -15.585 1.00 27.09 185 HIS A N 1
ATOM 1379 C CA . HIS A 1 185 ? -16.978 -14.591 -16.862 1.00 27.09 185 HIS A CA 1
ATOM 1380 C C . HIS A 1 185 ? -15.977 -15.687 -17.212 1.00 27.09 185 HIS A C 1
ATOM 1382 O O . HIS A 1 185 ? -14.932 -15.440 -17.804 1.00 27.09 185 HIS A O 1
ATOM 1388 N N . TRP A 1 186 ? -16.304 -16.907 -16.788 1.00 34.41 186 TRP A N 1
ATOM 1389 C CA . TRP A 1 186 ? -15.900 -18.097 -17.522 1.00 34.41 186 TRP A CA 1
ATOM 1390 C C . TRP A 1 186 ? -16.832 -18.192 -18.727 1.00 34.41 186 TRP A C 1
ATOM 1392 O O . TRP A 1 186 ? -18.051 -18.235 -18.559 1.00 34.41 186 TRP A O 1
ATOM 1402 N N . GLY A 1 187 ? -16.262 -18.170 -19.925 1.00 29.78 187 GLY A N 1
ATOM 1403 C CA . GLY A 1 187 ? -16.983 -18.343 -21.176 1.00 29.78 187 GLY A CA 1
ATOM 1404 C C . GLY A 1 187 ? -16.098 -19.093 -22.158 1.00 29.78 187 GLY A C 1
ATOM 1405 O O . GLY A 1 187 ? -15.226 -18.470 -22.745 1.00 29.78 187 GLY A O 1
ATOM 1406 N N . HIS A 1 188 ? -16.365 -20.402 -22.230 1.00 39.50 188 HIS A N 1
ATOM 1407 C CA . HIS A 1 188 ? -16.084 -21.399 -23.276 1.00 39.50 188 HIS A CA 1
ATOM 1408 C C . HIS A 1 188 ? -14.687 -21.484 -23.902 1.00 39.50 188 HIS A C 1
ATOM 1410 O O . HIS A 1 188 ? -14.300 -20.583 -24.673 1.00 39.50 188 HIS A O 1
#